Protein AF-A0A1G0L7H3-F1 (afdb_monomer)

Secondary structure (DSSP, 8-state):
------PPP-STTS-B-TTSPPPEEEEEE-HHHHSS-EEEEE--SSBSS--B-GGGT-TTPPPGGGS-GGGTSS-EEEEE-TTT--TT-EE-HHHHHTT--PPTT-EEEEE-SGGGGSTTSSS--HHHHHHS--EE-TTHHHHHHHTT-SEEEESSS-SS-GGGSHHHHTS-STTT-HHHHHHHHHHHHHTHHHHHHHHS-GGGTTHHHHHHGGGT-EE-

Radius of gyration: 18.61 Å; Cα contacts (8 Å, |Δi|>4): 391; chains: 1; bounding box: 42×48×53 Å

Foldseek 3Di:
DDDDDPWDDQDQQFDFDPPFDGWDKDWPDDCVPPVDTDIDIDDDQLTTDHWDFLVVPDVPGDDPVRDPVVLVDDAADEQEQCVQWDFQGEDAVVSRVVGDDQAQSHEAEYENVLLLCTSPHVNHPSLCLRQGGYAYFLNVLVVCVVSNRLEYEYSGSDRHGNCLECQLPPVHVPVPNRNVVSQVVVCVVQVHPVRSCVRRPPVCRVVCSNRPSVVNRIYD

Solvent-accessible surface area (backbone atoms only — not comparable to full-atom values): 12463 Å² total; per-residue (Å²): 138,88,86,79,88,88,69,56,75,84,51,74,74,48,63,63,57,88,93,57,71,70,52,44,78,44,78,80,37,48,41,94,83,64,78,41,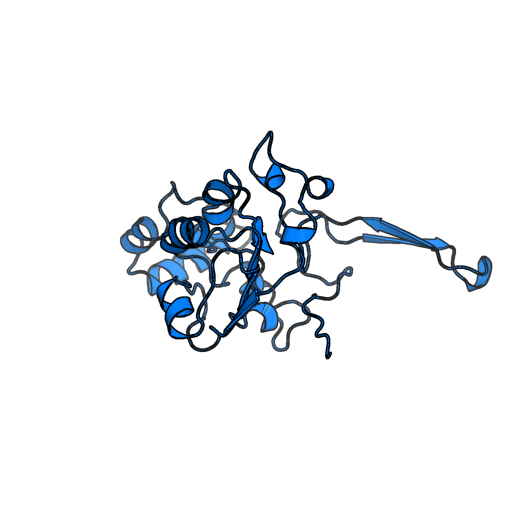74,42,68,49,79,47,66,57,76,73,42,58,68,38,69,50,38,22,39,82,77,29,96,90,38,48,48,71,90,68,54,62,65,73,65,78,55,75,67,63,43,77,41,83,37,49,92,77,45,49,78,63,20,70,50,45,58,69,67,43,64,74,75,46,88,76,57,74,54,29,34,39,37,41,41,41,61,47,42,33,17,31,70,88,28,89,56,58,34,62,67,50,30,70,55,30,36,43,14,57,33,75,67,37,56,67,50,41,59,73,32,50,32,39,35,34,33,47,46,48,88,47,64,44,24,37,61,24,34,53,54,36,67,65,70,23,72,47,101,78,34,58,19,56,53,43,40,54,52,42,22,68,75,41,67,30,70,68,32,37,47,66,77,44,36,81,92,37,52,42,38,56,54,70,71,25,25,88,69,60,27,30,45,60

Nearest PDB structures (foldseek):
  4co9-assembly2_B  TM=8.089E-01  e=1.384E-09  Bacillus anthracis str. Ames
  8f9x-assembly2_D  TM=7.671E-01  e=1.219E-09  Ruegeria pomeroyi DSS-3
  4m8d-assembly2_C  TM=7.377E-01  e=3.361E-09  Roseibium aggregatum IAM 12614
  4cob-assembly1_B  TM=7.931E-01  e=3.981E-08  Pseudomonas aeruginosa PAO1
  4cog-assembly2_D  TM=7.622E-01  e=2.899E-08  Burkholderia cenocepacia J2315

Sequence (220 aa):
MRTYDLSQPLNQEVSFWPYYPPFEVKYIKRKAEHGVNAQYIQTSNHMGTHLDAPRHFVTAGRTIDEIPVDWLCGPGAIVDLRDEMGDLGVYTPRMIEKRVKVKTGDLLILHTGWHRHAQFGSEPDEERYIHMHPGAHPDMVPWLLKKKIHIWGVDCVSTDHPMNLPIGRFLGKGMHGHCDRVRAKAEQLFGGKKGVAKMFPDSAYQLTHNALFPHDCMHI

Mean predicted aligned error: 3.63 Å

Structure (mmCIF, N/CA/C/O backbone):
data_AF-A0A1G0L7H3-F1
#
_entry.id   AF-A0A1G0L7H3-F1
#
loop_
_atom_site.group_PDB
_atom_site.id
_atom_site.type_symbol
_atom_site.label_atom_id
_atom_site.label_alt_id
_atom_site.label_comp_id
_atom_site.label_asym_id
_atom_site.label_entity_id
_atom_site.label_seq_id
_atom_site.pdbx_PDB_ins_code
_atom_site.Cartn_x
_atom_site.Cartn_y
_atom_site.Cartn_z
_atom_site.occupancy
_atom_site.B_iso_or_equiv
_atom_site.auth_seq_id
_atom_site.auth_comp_id
_atom_site.auth_asym_id
_atom_site.auth_atom_id
_atom_site.pdbx_PDB_model_num
ATOM 1 N N . MET A 1 1 ? -8.638 -26.515 -9.493 1.00 80.88 1 MET A N 1
ATOM 2 C CA . MET A 1 1 ? -8.392 -25.231 -8.799 1.00 80.88 1 MET A CA 1
ATOM 3 C C . MET A 1 1 ? -8.295 -24.147 -9.859 1.00 80.88 1 MET A C 1
ATOM 5 O O . MET A 1 1 ? -7.688 -24.415 -10.887 1.00 80.88 1 MET A O 1
ATOM 9 N N . ARG A 1 2 ? -8.935 -22.988 -9.670 1.00 92.81 2 ARG A N 1
ATOM 10 C CA . ARG A 1 2 ? -8.821 -21.839 -10.583 1.00 92.81 2 ARG A CA 1
ATOM 11 C C . ARG A 1 2 ? -7.928 -20.799 -9.917 1.00 92.81 2 ARG A C 1
ATOM 13 O O . ARG A 1 2 ? -8.159 -20.486 -8.754 1.00 92.81 2 ARG A O 1
ATOM 20 N N . THR A 1 3 ? -6.940 -20.301 -10.646 1.00 94.94 3 THR A N 1
ATOM 21 C CA . THR A 1 3 ? -6.043 -19.235 -10.187 1.00 94.94 3 THR A CA 1
ATOM 22 C C . THR A 1 3 ? -6.518 -17.906 -10.759 1.00 94.94 3 THR A C 1
ATOM 24 O O . THR A 1 3 ? -7.000 -17.863 -11.894 1.00 94.94 3 THR A O 1
ATOM 27 N N . TYR A 1 4 ? -6.395 -16.843 -9.970 1.00 95.19 4 TYR A N 1
ATOM 28 C CA . TYR A 1 4 ? -6.658 -15.470 -10.387 1.00 95.19 4 TYR A CA 1
ATOM 29 C C . TYR A 1 4 ? -5.372 -14.670 -10.230 1.00 95.19 4 TYR A C 1
ATOM 31 O O . TYR A 1 4 ? -4.695 -14.805 -9.212 1.00 95.19 4 TYR A O 1
ATOM 39 N N . ASP A 1 5 ? -5.042 -13.876 -11.241 1.00 95.88 5 ASP A N 1
ATOM 40 C CA . ASP A 1 5 ? -3.945 -12.920 -11.159 1.00 95.88 5 ASP A CA 1
ATOM 41 C C . ASP A 1 5 ? -4.457 -11.635 -10.503 1.00 95.88 5 ASP A C 1
ATOM 43 O O . ASP A 1 5 ? -5.473 -11.085 -10.932 1.00 95.88 5 ASP A O 1
ATOM 47 N N . LEU A 1 6 ? -3.786 -11.212 -9.433 1.00 95.44 6 LEU A N 1
ATOM 48 C CA . LEU A 1 6 ? -4.093 -9.991 -8.682 1.00 95.44 6 LEU A CA 1
ATOM 49 C C . LEU A 1 6 ? -3.017 -8.912 -8.886 1.00 95.44 6 LEU A C 1
ATOM 51 O O . LEU A 1 6 ? -3.056 -7.876 -8.224 1.00 95.44 6 LEU A O 1
ATOM 55 N N . SER A 1 7 ? -2.046 -9.161 -9.768 1.00 96.38 7 SER A N 1
ATOM 56 C CA . SER A 1 7 ? -0.922 -8.262 -10.002 1.00 96.38 7 SER A CA 1
ATOM 57 C C . SER A 1 7 ? -1.251 -7.218 -11.062 1.00 96.38 7 SER A C 1
ATOM 59 O O . SER A 1 7 ? -1.831 -7.521 -12.105 1.00 96.38 7 SER A O 1
ATOM 61 N N . GLN A 1 8 ? -0.819 -5.981 -10.830 1.00 94.94 8 GLN A N 1
ATOM 62 C CA . GLN A 1 8 ? -0.762 -4.976 -11.886 1.00 94.94 8 GLN A CA 1
ATOM 63 C C . GLN A 1 8 ? 0.409 -5.286 -12.837 1.00 94.94 8 GLN A C 1
ATOM 65 O O . GLN A 1 8 ? 1.465 -5.728 -12.371 1.00 94.94 8 GLN A O 1
ATOM 70 N N . PRO A 1 9 ? 0.277 -5.035 -14.154 1.00 94.69 9 PRO A N 1
ATOM 71 C CA . PRO A 1 9 ? 1.409 -5.109 -15.072 1.00 94.69 9 PRO A CA 1
ATOM 72 C C . PRO A 1 9 ? 2.577 -4.229 -14.603 1.00 94.69 9 PRO A C 1
ATOM 74 O O . PRO A 1 9 ? 2.393 -3.051 -14.311 1.00 94.69 9 PRO A O 1
ATOM 77 N N . LEU A 1 10 ? 3.790 -4.788 -14.568 1.00 93.56 10 LEU A N 1
ATOM 78 C CA . LEU A 1 10 ? 5.004 -4.054 -14.202 1.00 93.56 10 LEU A CA 1
ATOM 79 C C . LEU A 1 10 ? 5.804 -3.700 -15.462 1.00 93.56 10 LEU A C 1
ATOM 81 O O . LEU A 1 10 ? 6.444 -4.561 -16.069 1.00 93.56 10 LEU A O 1
ATOM 85 N N . ASN A 1 11 ? 5.733 -2.435 -15.878 1.00 93.62 11 ASN A N 1
ATOM 86 C CA . ASN A 1 11 ? 6.457 -1.895 -17.029 1.00 93.62 11 ASN A CA 1
ATOM 87 C C . ASN A 1 11 ? 6.655 -0.370 -16.883 1.00 93.62 11 ASN A C 1
ATOM 89 O O . ASN A 1 11 ? 6.320 0.202 -15.854 1.00 93.62 11 ASN A O 1
ATOM 93 N N . GLN A 1 12 ? 7.191 0.290 -17.913 1.00 93.50 12 GLN A N 1
ATOM 94 C CA . GLN A 1 12 ? 7.516 1.728 -17.904 1.00 93.50 12 GLN A CA 1
ATOM 95 C C . GLN A 1 12 ? 6.309 2.664 -17.732 1.00 93.50 12 GLN A C 1
ATOM 97 O O . GLN A 1 12 ? 6.502 3.838 -17.438 1.00 93.50 12 GLN A O 1
ATOM 102 N N . GLU A 1 13 ? 5.091 2.170 -17.944 1.00 92.50 13 GLU A N 1
ATOM 103 C CA . GLU A 1 13 ? 3.858 2.948 -17.820 1.00 92.50 13 GLU A CA 1
ATOM 104 C C . GLU A 1 13 ? 3.287 2.907 -16.399 1.00 92.50 13 GLU A C 1
ATOM 106 O O . GLU A 1 13 ? 2.456 3.744 -16.068 1.00 92.50 13 GLU A O 1
ATOM 111 N N . VAL A 1 14 ? 3.700 1.951 -15.555 1.00 91.81 14 VAL A N 1
ATOM 112 C CA . VAL A 1 14 ? 3.138 1.805 -14.206 1.00 91.81 14 VAL A CA 1
ATOM 113 C C . VAL A 1 14 ? 3.366 3.074 -13.380 1.00 91.81 14 VAL A C 1
ATOM 115 O O . VAL A 1 14 ? 4.474 3.613 -13.334 1.00 91.81 14 VAL A O 1
ATOM 118 N N . SER A 1 15 ? 2.327 3.529 -12.682 1.00 87.69 15 SER A N 1
ATOM 119 C CA . SER A 1 15 ? 2.472 4.597 -11.694 1.00 87.69 15 SER A CA 1
ATOM 120 C C . SER A 1 15 ? 3.388 4.146 -10.554 1.00 87.69 15 SER A C 1
ATOM 122 O O . SER A 1 15 ? 3.356 2.993 -10.114 1.00 87.69 15 SER A O 1
ATOM 124 N N . PHE A 1 16 ? 4.186 5.073 -10.038 1.00 87.50 16 PHE A N 1
ATOM 125 C CA . PHE A 1 16 ? 5.112 4.834 -8.934 1.00 87.50 16 PHE A CA 1
ATOM 126 C C . PHE A 1 16 ? 5.009 5.952 -7.901 1.00 87.50 16 PHE A C 1
ATOM 128 O O . PHE A 1 16 ? 4.530 7.051 -8.187 1.00 87.50 16 PHE A O 1
ATOM 135 N N . TRP A 1 17 ? 5.442 5.664 -6.673 1.00 87.81 17 TRP A N 1
ATOM 136 C CA . TRP A 1 17 ? 5.417 6.660 -5.609 1.00 87.81 17 TRP A CA 1
ATOM 137 C C . TRP A 1 17 ? 6.245 7.894 -6.012 1.00 87.81 17 TRP A C 1
ATOM 139 O O . TRP A 1 17 ? 7.379 7.731 -6.480 1.00 87.81 17 TRP A O 1
ATOM 149 N N . PRO A 1 18 ? 5.731 9.128 -5.831 1.00 82.38 18 PRO A N 1
ATOM 150 C CA . PRO A 1 18 ? 6.478 10.327 -6.185 1.00 82.38 18 PRO A CA 1
ATOM 151 C C . PRO A 1 18 ? 7.889 10.327 -5.584 1.00 82.38 18 PRO A C 1
ATOM 153 O O . PRO A 1 18 ? 8.083 9.957 -4.426 1.00 82.38 18 PRO A O 1
ATOM 156 N N . TYR A 1 19 ? 8.861 10.794 -6.371 1.00 82.94 19 TYR A N 1
ATOM 157 C CA . TYR A 1 19 ? 10.298 10.835 -6.048 1.00 82.94 19 TYR A CA 1
ATOM 158 C C . TYR A 1 19 ? 11.044 9.494 -6.073 1.00 82.94 19 TYR A C 1
ATOM 160 O O . TYR A 1 19 ? 12.251 9.489 -5.826 1.00 82.94 19 TYR A O 1
ATOM 168 N N . TYR A 1 20 ? 10.390 8.373 -6.386 1.00 88.69 20 TYR A N 1
ATOM 169 C CA . TYR A 1 20 ? 11.102 7.109 -6.601 1.00 88.69 20 TYR A CA 1
ATOM 170 C C . TYR A 1 20 ? 11.632 7.024 -8.042 1.00 88.69 20 TYR A C 1
ATOM 172 O O . TYR A 1 20 ? 11.045 7.630 -8.941 1.00 88.69 20 TYR A O 1
ATOM 180 N N . PRO A 1 21 ? 12.744 6.306 -8.293 1.00 91.12 21 PRO A N 1
ATOM 181 C CA . PRO A 1 21 ? 13.185 6.028 -9.656 1.00 91.12 21 PRO A CA 1
ATOM 182 C C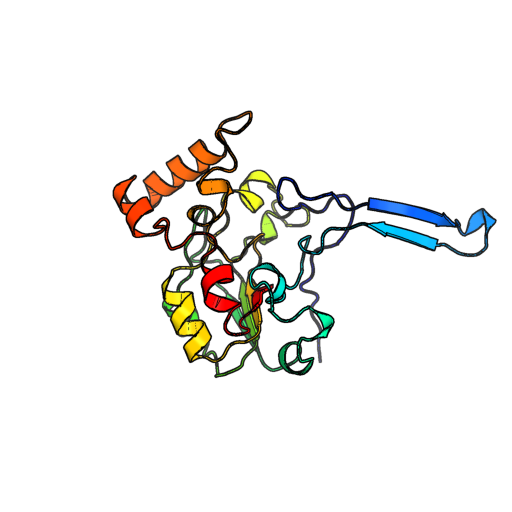 . PRO A 1 21 ? 12.104 5.259 -10.438 1.00 91.12 21 PRO A C 1
ATOM 184 O O . PRO A 1 21 ? 11.498 4.343 -9.869 1.00 91.12 21 PRO A O 1
ATOM 187 N N . PRO A 1 22 ? 11.868 5.593 -11.720 1.00 91.69 22 PRO A N 1
ATOM 188 C CA . PRO A 1 22 ? 10.886 4.903 -12.550 1.00 91.69 22 PRO A CA 1
ATOM 189 C C . PRO A 1 22 ? 11.358 3.493 -12.937 1.00 91.69 22 PRO A C 1
ATOM 191 O O . PRO A 1 22 ? 12.522 3.129 -12.752 1.00 91.69 22 PRO A O 1
ATOM 194 N N . PHE A 1 23 ? 10.452 2.701 -13.518 1.00 95.19 23 PHE A N 1
ATOM 195 C CA . PHE A 1 23 ? 10.805 1.424 -14.131 1.00 95.19 23 PHE A CA 1
ATOM 196 C C . PHE A 1 23 ? 11.636 1.648 -15.399 1.00 95.19 23 PHE A C 1
ATOM 198 O O . PHE A 1 23 ? 11.216 2.343 -16.327 1.00 95.19 23 PHE A O 1
ATOM 205 N N . GLU A 1 24 ? 12.785 0.990 -15.490 1.00 95.31 24 GLU A N 1
ATOM 206 C CA . GLU A 1 24 ? 13.640 1.020 -16.670 1.00 95.31 24 GLU A CA 1
ATOM 207 C C . GLU A 1 24 ? 13.901 -0.394 -17.183 1.00 95.31 24 GLU A C 1
ATOM 209 O O . GLU A 1 24 ? 14.253 -1.302 -16.430 1.00 95.31 24 GLU A O 1
ATOM 214 N N . VAL A 1 25 ? 13.787 -0.570 -18.502 1.00 95.38 25 VAL A N 1
ATOM 215 C CA . VAL A 1 25 ? 14.170 -1.804 -19.186 1.00 95.38 25 VAL A CA 1
ATOM 216 C C . VAL A 1 25 ? 15.085 -1.490 -20.360 1.00 95.38 25 VAL A C 1
ATOM 218 O O . VAL A 1 25 ? 14.768 -0.682 -21.234 1.00 95.38 25 VAL A O 1
ATOM 221 N N . LYS A 1 26 ? 16.236 -2.161 -20.407 1.00 96.19 26 LYS A N 1
ATOM 222 C CA . LYS A 1 26 ? 17.222 -2.021 -21.482 1.00 96.19 26 LYS A CA 1
ATOM 223 C C . LYS A 1 26 ? 17.512 -3.377 -22.096 1.00 96.19 26 LYS A C 1
ATOM 225 O O . LYS A 1 26 ? 18.039 -4.265 -21.434 1.00 96.19 26 LYS A O 1
ATOM 230 N N . TYR A 1 27 ? 17.241 -3.527 -23.388 1.00 96.00 27 TYR A N 1
ATOM 231 C CA . TYR A 1 27 ? 17.672 -4.714 -24.122 1.00 96.00 27 TYR A CA 1
ATOM 232 C C . TYR A 1 27 ? 19.185 -4.688 -24.331 1.00 96.00 27 TYR A C 1
ATOM 234 O O . TYR A 1 27 ? 19.730 -3.714 -24.846 1.00 96.00 27 TYR A O 1
ATOM 242 N N . ILE A 1 28 ? 19.840 -5.785 -23.965 1.00 96.94 28 ILE A N 1
ATOM 243 C CA . ILE A 1 28 ? 21.271 -6.014 -24.199 1.00 96.94 28 ILE A CA 1
ATOM 244 C C . ILE A 1 28 ? 21.532 -7.060 -25.283 1.00 96.94 28 ILE A C 1
ATOM 246 O O . ILE A 1 28 ? 22.633 -7.128 -25.812 1.00 96.94 28 ILE A O 1
ATOM 250 N N . LYS A 1 29 ? 20.521 -7.864 -25.634 1.00 97.62 29 LYS A N 1
ATOM 251 C CA . LYS A 1 29 ? 20.529 -8.743 -26.810 1.00 97.62 29 LYS A CA 1
ATOM 252 C C . LYS A 1 29 ? 19.170 -8.704 -27.489 1.00 97.62 29 LYS A C 1
ATOM 254 O O . LYS A 1 29 ? 18.136 -8.632 -26.819 1.00 97.62 29 LYS A O 1
ATOM 259 N N . ARG A 1 30 ? 19.179 -8.796 -28.817 1.00 97.75 30 ARG A N 1
ATOM 260 C CA . ARG A 1 30 ? 17.983 -8.937 -29.655 1.00 97.75 30 ARG A CA 1
ATOM 261 C C . ARG A 1 30 ? 18.065 -10.223 -30.463 1.00 97.75 30 ARG A C 1
ATOM 263 O O . ARG A 1 30 ? 19.098 -10.491 -31.074 1.00 97.75 30 ARG A O 1
ATOM 270 N N . LYS A 1 31 ? 16.956 -10.970 -30.526 1.00 97.25 31 LYS A N 1
ATOM 271 C CA . LYS A 1 31 ? 16.889 -12.282 -31.192 1.00 97.25 31 LYS A CA 1
ATOM 272 C C . LYS A 1 31 ? 17.376 -12.247 -32.643 1.00 97.25 31 LYS A C 1
ATOM 274 O O . LYS A 1 31 ? 18.067 -13.169 -33.049 1.00 97.25 31 LYS A O 1
ATOM 279 N N . ALA A 1 32 ? 17.025 -11.203 -33.395 1.00 97.75 32 ALA A N 1
ATOM 280 C CA . ALA A 1 32 ? 17.379 -11.082 -34.811 1.00 97.75 32 ALA A CA 1
ATOM 281 C C . ALA A 1 32 ? 18.896 -11.144 -35.063 1.00 97.75 32 ALA A C 1
ATOM 283 O O . ALA A 1 32 ? 19.321 -11.687 -36.073 1.00 97.75 32 ALA A O 1
ATOM 284 N N . GLU A 1 33 ? 19.696 -10.630 -34.131 1.00 96.81 33 GLU A N 1
ATOM 285 C CA . GLU A 1 33 ? 21.158 -10.602 -34.230 1.00 96.81 33 GLU A CA 1
ATOM 286 C C . GLU A 1 33 ? 21.811 -11.727 -33.415 1.00 96.81 33 GLU A C 1
ATOM 288 O O . GLU A 1 33 ? 22.774 -12.345 -33.850 1.00 96.81 33 GLU A O 1
ATOM 293 N N . HIS A 1 34 ? 21.265 -12.026 -32.234 1.00 97.62 34 HIS A N 1
ATOM 294 C CA . HIS A 1 34 ? 21.930 -12.864 -31.233 1.00 97.62 34 HIS A CA 1
ATOM 295 C C . HIS A 1 34 ? 21.295 -14.250 -31.044 1.00 97.62 34 HIS A C 1
ATOM 297 O O . HIS A 1 34 ? 21.765 -15.026 -30.216 1.00 97.62 34 HIS A O 1
ATOM 303 N N . GLY A 1 35 ? 20.164 -14.542 -31.691 1.00 97.88 35 GLY A N 1
ATOM 304 C CA . GLY A 1 35 ? 19.367 -15.755 -31.455 1.00 97.88 35 GLY A CA 1
ATOM 305 C C . GLY A 1 35 ? 18.597 -15.777 -30.124 1.00 97.88 35 GLY A C 1
ATOM 306 O O . GLY A 1 35 ? 17.776 -16.664 -29.905 1.00 97.88 35 GLY A O 1
ATOM 307 N N . VAL A 1 36 ? 18.797 -14.778 -29.255 1.00 97.88 36 VAL A N 1
ATOM 308 C CA . VAL A 1 36 ? 18.181 -14.660 -27.924 1.00 97.88 36 VAL A CA 1
ATOM 309 C C . VAL A 1 36 ? 17.852 -13.200 -27.586 1.00 97.88 36 VAL A C 1
ATOM 311 O O . VAL A 1 36 ? 18.519 -12.280 -28.057 1.00 97.88 36 VAL A O 1
ATOM 314 N N . ASN A 1 37 ? 16.828 -12.980 -26.757 1.00 97.81 37 ASN A N 1
ATOM 315 C CA . ASN A 1 37 ? 16.560 -11.685 -26.130 1.00 97.81 37 ASN A CA 1
ATOM 316 C C . ASN A 1 37 ? 17.085 -11.696 -24.694 1.00 97.81 37 ASN A C 1
ATOM 318 O O . ASN A 1 37 ? 16.838 -12.645 -23.957 1.00 97.81 37 ASN A O 1
ATOM 322 N N . ALA A 1 38 ? 17.774 -10.633 -24.295 1.00 97.62 38 ALA A N 1
ATOM 323 C CA . ALA A 1 38 ? 18.209 -10.435 -22.917 1.00 97.62 38 ALA A CA 1
ATOM 324 C C . ALA A 1 38 ? 18.063 -8.960 -22.547 1.00 97.62 38 ALA A C 1
ATOM 326 O O . ALA A 1 38 ? 18.245 -8.084 -23.402 1.00 97.62 38 ALA A O 1
ATOM 327 N N . GLN A 1 39 ? 17.719 -8.696 -21.290 1.00 97.12 39 GLN A N 1
ATOM 328 C CA . GLN A 1 39 ? 17.378 -7.368 -20.790 1.00 97.12 39 GLN A CA 1
ATOM 329 C C . GLN A 1 39 ? 18.002 -7.129 -19.414 1.00 97.12 39 GLN A C 1
ATOM 331 O O . GLN A 1 39 ? 18.139 -8.065 -18.630 1.00 97.12 39 GLN A O 1
ATOM 336 N N . TYR A 1 40 ? 18.322 -5.870 -19.124 1.00 97.06 40 TYR A N 1
ATOM 337 C CA . TYR A 1 40 ? 18.425 -5.358 -17.762 1.00 97.06 40 TYR A CA 1
ATOM 338 C C . TYR A 1 40 ? 17.108 -4.701 -17.369 1.00 97.06 40 TYR A C 1
ATOM 340 O O . TYR A 1 40 ? 16.497 -4.019 -18.194 1.00 97.06 40 TYR A O 1
ATOM 348 N N . ILE A 1 41 ? 16.714 -4.897 -16.114 1.00 96.19 41 ILE A N 1
ATOM 349 C CA . ILE A 1 41 ? 15.565 -4.249 -15.486 1.00 96.19 41 ILE A CA 1
ATOM 350 C C . ILE A 1 41 ? 16.077 -3.516 -14.247 1.00 96.19 41 ILE A C 1
ATOM 352 O O . ILE A 1 41 ? 16.818 -4.098 -13.455 1.00 96.19 41 ILE A O 1
ATOM 356 N N . GLN A 1 42 ? 15.684 -2.256 -14.094 1.00 95.12 42 GLN A N 1
ATOM 357 C CA . GLN A 1 42 ? 15.888 -1.463 -12.887 1.00 95.12 42 GLN A CA 1
ATOM 358 C C . GLN A 1 42 ? 14.526 -0.959 -12.415 1.00 95.12 42 GLN A C 1
ATOM 360 O O . GLN A 1 42 ? 13.750 -0.419 -13.198 1.00 95.12 42 GLN A O 1
ATOM 365 N N . THR A 1 43 ? 14.225 -1.164 -11.139 1.00 93.94 43 THR A N 1
ATOM 366 C CA . THR A 1 43 ? 12.954 -0.773 -10.527 1.00 93.94 43 THR A CA 1
ATOM 367 C C . THR A 1 43 ? 13.169 -0.486 -9.047 1.00 93.94 43 THR A C 1
ATOM 369 O O . THR A 1 43 ? 14.060 -1.067 -8.425 1.00 93.94 43 THR A O 1
ATOM 372 N N . SER A 1 44 ? 12.344 0.393 -8.479 1.00 92.25 44 SER A N 1
ATOM 373 C CA . SER A 1 44 ? 12.135 0.414 -7.029 1.00 92.25 44 SER A CA 1
ATOM 374 C C . SER A 1 44 ? 11.371 -0.845 -6.601 1.00 92.25 44 SER A C 1
ATOM 376 O O . SER A 1 44 ? 10.575 -1.374 -7.379 1.00 92.25 44 SER A O 1
ATOM 378 N N . ASN A 1 45 ? 11.580 -1.301 -5.364 1.00 91.94 45 ASN A N 1
ATOM 379 C CA . ASN A 1 45 ? 10.815 -2.412 -4.785 1.00 91.94 45 ASN A CA 1
ATOM 380 C C . ASN A 1 45 ? 9.365 -2.024 -4.446 1.00 91.94 45 ASN A C 1
ATOM 382 O O . ASN A 1 45 ? 8.548 -2.910 -4.233 1.00 91.94 45 ASN A O 1
ATOM 386 N N . HIS A 1 46 ? 9.044 -0.727 -4.426 1.00 93.12 46 HIS A N 1
ATOM 387 C CA . HIS A 1 46 ? 7.716 -0.199 -4.102 1.00 93.12 46 HIS A CA 1
ATOM 388 C C . HIS A 1 46 ? 7.017 0.318 -5.364 1.00 93.12 46 HIS A C 1
ATOM 390 O O . HIS A 1 46 ? 6.821 1.523 -5.549 1.00 93.12 46 HIS A O 1
ATOM 396 N N . MET A 1 47 ? 6.751 -0.590 -6.301 1.00 91.88 47 MET A N 1
ATOM 397 C CA . MET A 1 47 ? 6.186 -0.257 -7.607 1.00 91.88 47 MET A CA 1
ATOM 398 C C .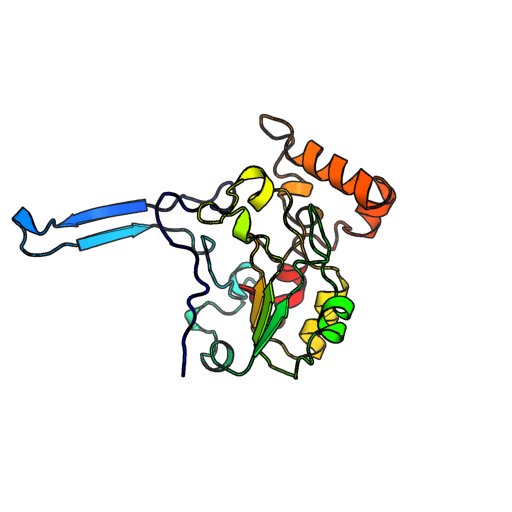 MET A 1 47 ? 5.240 -1.351 -8.086 1.00 91.88 47 MET A C 1
ATOM 400 O O . MET A 1 47 ? 5.569 -2.533 -8.014 1.00 91.88 47 MET A O 1
ATOM 404 N N . GLY A 1 48 ? 4.072 -0.950 -8.595 1.00 92.88 48 GLY A N 1
ATOM 405 C CA . GLY A 1 48 ? 2.998 -1.889 -8.911 1.00 92.88 48 GLY A CA 1
ATOM 406 C C . GLY A 1 48 ? 2.566 -2.690 -7.677 1.00 92.88 48 GLY A C 1
ATOM 407 O O . GLY A 1 48 ? 2.616 -2.196 -6.549 1.00 92.88 48 GLY A O 1
ATOM 408 N N . THR A 1 49 ? 2.148 -3.935 -7.891 1.00 96.38 49 THR A N 1
ATOM 409 C CA . THR A 1 49 ? 1.855 -4.879 -6.803 1.00 96.38 49 THR A CA 1
ATOM 410 C C . THR A 1 49 ? 3.164 -5.360 -6.179 1.00 96.38 49 THR A C 1
ATOM 412 O O . THR A 1 49 ? 3.959 -6.012 -6.855 1.00 96.38 49 THR A O 1
ATOM 415 N N . HIS A 1 50 ? 3.391 -5.053 -4.904 1.00 96.19 50 HIS A N 1
ATOM 416 C CA . HIS A 1 50 ? 4.646 -5.348 -4.209 1.00 96.19 50 HIS A CA 1
ATOM 417 C C . HIS A 1 50 ? 4.394 -5.798 -2.767 1.00 96.19 50 HIS A C 1
ATOM 419 O O . HIS A 1 50 ? 3.258 -5.835 -2.328 1.00 96.19 50 HIS A O 1
ATOM 425 N N . LEU A 1 51 ? 5.443 -6.200 -2.050 1.00 96.62 51 LEU A N 1
ATOM 426 C CA . LEU A 1 51 ? 5.371 -6.570 -0.638 1.00 96.62 51 LEU A CA 1
ATOM 427 C C . LEU A 1 51 ? 6.413 -5.768 0.133 1.00 96.62 51 LEU A C 1
ATOM 429 O O . LEU A 1 51 ? 7.594 -5.784 -0.224 1.00 96.62 51 LEU A O 1
ATOM 433 N N . ASP A 1 52 ? 5.990 -5.152 1.228 1.00 97.12 52 ASP A N 1
ATOM 434 C CA . ASP A 1 52 ? 6.879 -4.417 2.117 1.00 97.12 52 ASP A CA 1
ATOM 435 C C . ASP A 1 52 ? 7.364 -5.293 3.271 1.00 97.12 52 ASP A C 1
ATOM 437 O O . ASP A 1 52 ? 6.593 -5.693 4.141 1.00 97.12 52 ASP A O 1
ATOM 441 N N . ALA A 1 53 ? 8.670 -5.559 3.322 1.00 97.19 53 ALA A N 1
ATOM 442 C CA . ALA A 1 53 ? 9.285 -6.219 4.471 1.00 97.19 53 ALA A CA 1
ATOM 443 C C . ALA A 1 53 ? 9.509 -5.240 5.641 1.00 97.19 53 ALA A C 1
ATOM 445 O O . ALA A 1 53 ? 9.703 -4.042 5.410 1.00 97.19 53 ALA A O 1
ATOM 446 N N . PRO A 1 54 ? 9.623 -5.728 6.895 1.00 97.94 54 PRO A N 1
ATOM 447 C CA . PRO A 1 54 ? 9.838 -4.882 8.066 1.00 97.94 54 PRO A CA 1
ATOM 448 C C . PRO A 1 54 ? 11.042 -3.948 7.948 1.00 97.94 54 PRO A C 1
ATOM 450 O O . PRO A 1 54 ? 10.987 -2.825 8.450 1.00 97.94 54 PRO A O 1
ATOM 453 N N . ARG A 1 55 ? 12.110 -4.363 7.246 1.00 97.56 55 ARG A N 1
ATOM 454 C CA . ARG A 1 55 ? 13.301 -3.532 6.994 1.00 97.56 55 ARG A CA 1
ATOM 455 C C . ARG A 1 55 ? 12.979 -2.172 6.375 1.00 97.56 55 ARG A C 1
ATOM 457 O O . ARG A 1 55 ? 13.743 -1.234 6.575 1.00 97.56 55 ARG A O 1
ATOM 464 N N . HIS A 1 56 ? 11.864 -2.052 5.659 1.00 96.12 56 HIS A N 1
ATOM 465 C CA . HIS A 1 56 ? 11.431 -0.790 5.074 1.00 96.12 56 HIS A CA 1
ATOM 466 C C . HIS A 1 56 ? 11.268 0.324 6.133 1.00 96.12 56 HIS A C 1
ATOM 468 O O . HIS A 1 56 ? 11.579 1.475 5.837 1.00 96.12 56 HIS A O 1
ATOM 474 N N . PHE A 1 57 ? 10.880 -0.017 7.373 1.00 96.88 57 PHE A N 1
ATOM 475 C CA . PHE A 1 57 ? 10.678 0.943 8.475 1.00 96.88 57 PHE A CA 1
ATOM 476 C C . PHE A 1 57 ? 11.378 0.588 9.792 1.00 96.88 57 PHE A C 1
ATOM 478 O O . PHE A 1 57 ? 11.434 1.404 10.711 1.00 96.88 57 PHE A O 1
ATOM 485 N N . VAL A 1 58 ? 11.935 -0.615 9.905 1.00 97.81 58 VAL A N 1
ATOM 486 C CA . VAL A 1 58 ? 12.616 -1.101 11.106 1.00 97.81 58 VAL A CA 1
ATOM 487 C C . VAL A 1 58 ? 14.080 -1.350 10.761 1.00 97.81 58 VAL A C 1
ATOM 489 O O . VAL A 1 58 ? 14.393 -2.252 9.991 1.00 97.81 58 VAL A O 1
ATOM 492 N N . THR A 1 59 ? 15.002 -0.587 11.358 1.00 96.62 59 THR A N 1
ATOM 493 C CA . THR A 1 59 ? 16.448 -0.631 11.042 1.00 96.62 59 THR A CA 1
ATOM 494 C C . THR A 1 59 ? 17.039 -2.045 11.060 1.00 96.62 59 THR A C 1
ATOM 496 O O . THR A 1 59 ? 17.827 -2.399 10.183 1.00 96.62 59 THR A O 1
ATOM 499 N N . ALA A 1 60 ? 16.642 -2.855 12.045 1.00 96.69 60 ALA A N 1
ATOM 500 C CA . ALA A 1 60 ? 17.038 -4.257 12.200 1.00 96.69 60 ALA A CA 1
ATOM 501 C C . ALA A 1 60 ? 15.885 -5.233 11.887 1.00 96.69 60 ALA A C 1
ATOM 503 O O . ALA A 1 60 ? 15.863 -6.352 12.389 1.00 96.69 60 ALA A O 1
ATOM 504 N N . GLY A 1 61 ? 14.899 -4.789 11.106 1.00 97.56 61 GLY A N 1
ATOM 505 C CA . GLY A 1 61 ? 13.774 -5.609 10.675 1.00 97.56 61 GLY A CA 1
ATOM 506 C C . GLY A 1 61 ? 14.181 -6.623 9.613 1.00 97.56 61 GLY A C 1
ATOM 507 O O . GLY A 1 61 ? 15.218 -6.471 8.955 1.00 9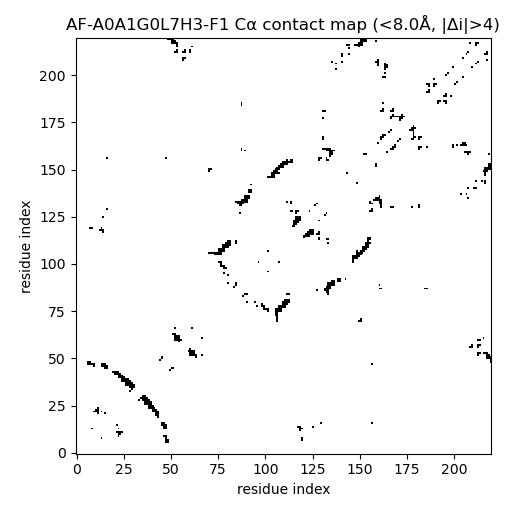7.56 61 GLY A O 1
ATOM 508 N N . ARG A 1 62 ? 13.327 -7.629 9.422 1.00 97.75 62 ARG A N 1
ATOM 509 C CA . ARG A 1 62 ? 13.515 -8.653 8.394 1.00 97.75 62 ARG A CA 1
ATOM 510 C C . ARG A 1 62 ? 13.568 -8.041 6.994 1.00 97.75 62 ARG A C 1
ATOM 512 O O . ARG A 1 62 ? 12.782 -7.140 6.690 1.00 97.75 62 ARG A O 1
ATOM 519 N N . THR A 1 63 ? 14.463 -8.525 6.145 1.00 97.50 63 THR A N 1
ATOM 520 C CA . THR A 1 63 ? 14.431 -8.302 4.692 1.00 97.50 63 THR A CA 1
ATOM 521 C C . THR A 1 63 ? 13.491 -9.304 4.015 1.00 97.50 63 THR A C 1
ATOM 523 O O . THR A 1 63 ? 13.020 -10.250 4.643 1.00 97.50 63 THR A O 1
ATOM 526 N N . ILE A 1 64 ? 13.170 -9.087 2.734 1.00 96.44 64 ILE A N 1
ATOM 527 C CA . ILE A 1 64 ? 12.221 -9.935 1.984 1.00 96.44 64 ILE A CA 1
ATOM 528 C C . ILE A 1 64 ? 12.652 -11.410 1.968 1.00 96.44 64 ILE A C 1
ATOM 530 O O . ILE A 1 64 ? 11.814 -12.296 2.099 1.00 96.44 64 ILE A O 1
ATOM 534 N N . ASP A 1 65 ? 13.951 -11.682 1.858 1.00 96.69 65 ASP A N 1
ATOM 535 C CA . ASP A 1 65 ? 14.528 -13.030 1.867 1.00 96.69 65 ASP A CA 1
ATOM 536 C C . ASP A 1 65 ? 14.497 -13.716 3.247 1.00 96.69 65 ASP A C 1
ATOM 538 O O . ASP A 1 65 ? 14.654 -14.932 3.332 1.00 96.69 65 ASP A O 1
ATOM 542 N N . GLU A 1 66 ? 14.233 -12.965 4.320 1.00 97.50 66 GLU A N 1
ATOM 543 C CA . GLU A 1 66 ? 14.106 -13.469 5.696 1.00 97.50 66 GLU A CA 1
ATOM 544 C C . GLU A 1 66 ? 12.641 -13.738 6.104 1.00 97.50 66 GLU A C 1
ATOM 546 O O . GLU A 1 66 ? 12.367 -14.168 7.237 1.00 97.50 66 GLU A O 1
ATOM 551 N N . ILE A 1 67 ? 11.680 -13.469 5.211 1.0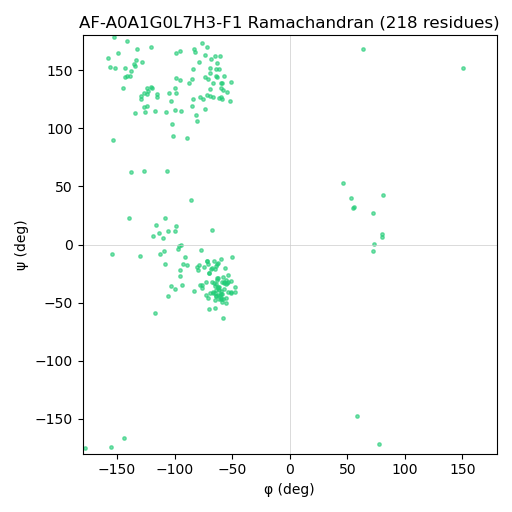0 97.25 67 ILE A N 1
ATOM 552 C CA . ILE A 1 67 ? 10.255 -13.704 5.459 1.00 97.25 67 ILE A CA 1
ATOM 553 C C . ILE A 1 67 ? 9.929 -15.198 5.300 1.00 97.25 67 ILE A C 1
ATOM 555 O O . ILE A 1 67 ? 10.215 -15.782 4.253 1.00 97.25 67 ILE A O 1
ATOM 559 N N . PRO A 1 68 ? 9.298 -15.844 6.302 1.00 96.19 68 PRO A N 1
ATOM 560 C CA . PRO A 1 68 ? 8.843 -17.223 6.172 1.00 96.19 68 PRO A CA 1
ATOM 561 C C . PRO A 1 68 ? 7.862 -17.388 5.006 1.00 96.19 68 PRO A C 1
ATOM 563 O O . PRO A 1 68 ? 6.820 -16.738 4.965 1.00 96.19 68 PRO A O 1
ATOM 566 N N . VAL A 1 69 ? 8.156 -18.310 4.087 1.00 94.69 69 VAL A N 1
ATOM 567 C CA . VAL A 1 69 ? 7.303 -18.587 2.913 1.00 94.69 69 VAL A CA 1
ATOM 568 C C . VAL A 1 69 ? 5.888 -19.017 3.319 1.00 94.69 69 VAL A C 1
ATOM 570 O O . VAL A 1 69 ? 4.922 -18.660 2.648 1.00 94.69 69 VAL A O 1
ATOM 573 N N . ASP A 1 70 ? 5.745 -19.700 4.457 1.00 94.31 70 ASP A N 1
ATOM 574 C CA . ASP A 1 70 ? 4.448 -20.119 5.004 1.00 94.31 70 ASP A CA 1
ATOM 575 C C . ASP A 1 70 ? 3.547 -18.935 5.397 1.00 94.31 70 ASP A C 1
ATOM 577 O O . ASP A 1 70 ? 2.337 -19.100 5.534 1.00 94.31 70 ASP A O 1
ATOM 581 N N . TRP A 1 71 ? 4.102 -17.729 5.568 1.00 95.69 71 TRP A N 1
ATOM 582 C CA . TRP A 1 71 ? 3.301 -16.516 5.759 1.00 95.69 71 TRP A CA 1
ATOM 583 C C . TRP A 1 71 ? 2.745 -15.972 4.443 1.00 95.69 71 TRP A C 1
ATOM 585 O O . TRP A 1 71 ? 1.764 -15.240 4.473 1.00 95.69 71 TRP A O 1
ATOM 595 N N . LEU A 1 72 ? 3.353 -16.316 3.302 1.00 95.00 72 LEU A N 1
ATOM 596 C CA . LEU A 1 72 ? 3.000 -15.808 1.971 1.00 95.00 72 LEU A CA 1
ATOM 597 C C . LEU A 1 72 ? 1.989 -16.699 1.240 1.00 95.00 72 LEU A C 1
ATOM 599 O O . LEU A 1 72 ? 1.384 -16.275 0.257 1.00 95.00 72 LEU A O 1
ATOM 603 N N . CYS A 1 73 ? 1.808 -17.940 1.696 1.00 94.88 73 CYS A N 1
ATOM 604 C CA . CYS A 1 73 ? 0.912 -18.908 1.078 1.00 94.88 73 CYS A CA 1
ATOM 605 C C . CYS A 1 73 ? 0.065 -19.600 2.144 1.00 94.88 73 CYS A C 1
ATOM 607 O O . CYS A 1 73 ? 0.565 -20.377 2.953 1.00 94.88 73 CYS A O 1
ATOM 609 N N . GLY A 1 74 ? -1.240 -19.346 2.124 1.00 93.75 74 GLY A N 1
ATOM 610 C CA . GLY A 1 74 ? -2.147 -19.927 3.098 1.00 93.75 74 GLY A CA 1
ATOM 611 C C . GLY A 1 74 ? -3.603 -19.546 2.858 1.00 93.75 74 GLY A C 1
ATOM 612 O O . GLY A 1 74 ? -3.936 -18.905 1.858 1.00 93.75 74 GLY A O 1
ATOM 613 N N . PRO A 1 75 ? -4.501 -19.959 3.765 1.00 96.12 75 PRO A N 1
ATOM 614 C CA . PRO A 1 75 ? -5.871 -19.477 3.781 1.00 96.12 75 PRO A CA 1
ATOM 615 C C . PRO A 1 75 ? -5.907 -17.952 3.905 1.00 96.12 75 PRO A C 1
ATOM 617 O O . PRO A 1 75 ? -5.092 -17.350 4.602 1.00 96.12 75 PRO A O 1
ATOM 620 N N . GLY A 1 76 ? -6.882 -17.332 3.250 1.00 95.88 76 GLY A N 1
ATOM 621 C CA . GLY A 1 76 ? -7.066 -15.895 3.325 1.00 95.88 76 GLY A CA 1
ATOM 622 C C . GLY A 1 76 ? -8.514 -15.467 3.182 1.00 95.88 76 GLY A C 1
ATOM 623 O O . GLY A 1 76 ? -9.370 -16.234 2.734 1.00 95.88 76 GLY A O 1
ATOM 624 N N . ALA A 1 77 ? -8.769 -14.220 3.555 1.00 97.69 77 ALA A N 1
ATOM 625 C CA . ALA A 1 77 ? -10.041 -13.544 3.387 1.00 97.69 77 ALA A CA 1
ATOM 626 C C . ALA A 1 77 ? -9.878 -12.373 2.413 1.00 97.69 77 ALA A C 1
ATOM 628 O O . ALA A 1 77 ? -9.001 -11.529 2.586 1.00 97.69 77 ALA A O 1
ATOM 629 N N . ILE A 1 78 ? -10.758 -12.308 1.413 1.00 97.81 78 ILE A N 1
ATOM 630 C CA . ILE A 1 78 ? -10.909 -11.138 0.543 1.00 97.81 78 ILE A CA 1
ATOM 631 C C . ILE A 1 78 ? -12.165 -10.394 0.997 1.00 97.81 78 ILE A C 1
ATOM 633 O O . ILE A 1 78 ? -13.247 -10.980 1.063 1.00 97.81 78 ILE A O 1
ATOM 637 N N . VAL A 1 79 ? -12.017 -9.115 1.333 1.00 98.50 79 VAL A N 1
ATOM 638 C CA . VAL A 1 79 ? -13.097 -8.253 1.823 1.00 98.50 79 VAL A CA 1
ATOM 639 C C . VAL A 1 79 ? -13.472 -7.259 0.732 1.00 98.50 79 VAL A C 1
ATOM 641 O O . VAL A 1 79 ? -12.678 -6.385 0.402 1.00 98.50 79 VAL A O 1
ATOM 644 N N . ASP A 1 80 ? -14.682 -7.354 0.192 1.00 98.56 80 ASP A N 1
ATOM 645 C CA . ASP A 1 80 ? -15.186 -6.368 -0.770 1.00 98.56 80 ASP A CA 1
ATOM 646 C C . ASP A 1 80 ? -15.730 -5.132 -0.045 1.00 98.56 80 ASP A C 1
ATOM 648 O O . ASP A 1 80 ? -16.741 -5.219 0.646 1.00 98.56 80 ASP A O 1
ATOM 652 N N . LEU A 1 81 ? -15.047 -3.997 -0.182 1.00 98.62 81 LEU A N 1
ATOM 653 C CA . LEU A 1 81 ? -15.393 -2.709 0.429 1.00 98.62 81 LEU A CA 1
ATOM 654 C C . LEU A 1 81 ? -15.786 -1.649 -0.609 1.00 98.62 81 LEU A C 1
ATOM 656 O O . LEU A 1 81 ? -15.910 -0.474 -0.264 1.00 98.62 81 LEU A O 1
ATOM 660 N N . ARG A 1 82 ? -15.973 -2.029 -1.879 1.00 97.81 82 ARG A N 1
ATOM 661 C CA . ARG A 1 82 ? -16.246 -1.085 -2.980 1.00 97.81 82 ARG A CA 1
ATOM 662 C C . ARG A 1 82 ? -17.442 -0.171 -2.748 1.00 97.81 82 ARG A C 1
ATOM 664 O O . ARG A 1 82 ? -17.473 0.929 -3.288 1.00 97.81 82 ARG A O 1
ATOM 671 N N . ASP A 1 83 ? -18.433 -0.646 -2.007 1.00 97.69 83 ASP A N 1
ATOM 672 C CA . ASP A 1 83 ? -19.681 0.055 -1.715 1.00 97.69 83 ASP A CA 1
ATOM 673 C C . ASP A 1 83 ? -19.544 1.119 -0.615 1.00 97.69 83 ASP A C 1
ATOM 675 O O . ASP A 1 83 ? -20.393 2.002 -0.513 1.00 97.69 83 ASP A O 1
ATOM 679 N N . GLU A 1 84 ? -18.479 1.065 0.188 1.00 96.62 84 GLU A N 1
ATOM 680 C CA . GLU A 1 84 ? -18.219 2.019 1.274 1.00 96.62 84 GLU A CA 1
ATOM 681 C C . GLU A 1 84 ? -16.987 2.908 1.020 1.00 96.62 84 GLU A C 1
ATOM 683 O O . GLU A 1 84 ? -16.757 3.854 1.774 1.00 96.62 84 GLU A O 1
ATOM 688 N N . MET A 1 85 ? -16.194 2.636 -0.024 1.00 98.00 85 MET A N 1
ATOM 689 C CA . MET A 1 85 ? -14.954 3.365 -0.314 1.00 98.00 85 MET A CA 1
ATOM 690 C C . MET A 1 85 ? -15.140 4.436 -1.395 1.00 98.00 85 MET A C 1
ATOM 692 O O . MET A 1 85 ? -15.646 4.181 -2.486 1.00 98.00 85 MET A O 1
ATOM 696 N N . GLY A 1 86 ? -14.663 5.642 -1.092 1.00 97.50 86 GLY A N 1
ATOM 697 C CA . GLY A 1 86 ? -14.573 6.773 -2.012 1.00 97.50 86 GLY A CA 1
ATOM 698 C C . GLY A 1 86 ? -13.310 7.587 -1.736 1.00 97.50 86 GLY A C 1
ATOM 699 O O . GLY A 1 86 ? -12.435 7.129 -0.999 1.00 97.50 86 GLY A O 1
ATOM 700 N N . ASP A 1 87 ? -13.229 8.790 -2.308 1.00 97.88 87 ASP A N 1
ATOM 701 C CA . ASP 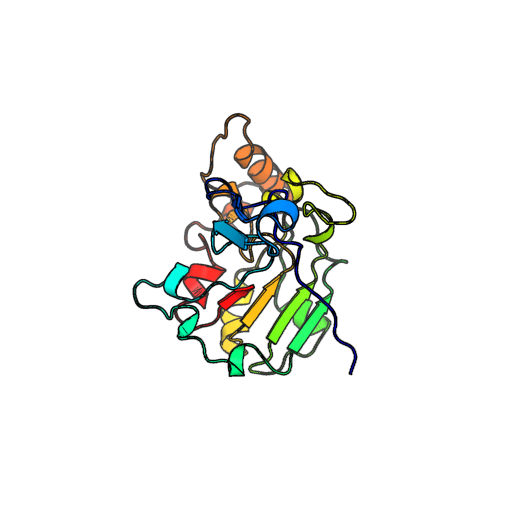A 1 87 ? -12.089 9.692 -2.107 1.00 97.88 87 ASP A CA 1
ATOM 702 C C . ASP A 1 87 ? -11.808 9.897 -0.616 1.00 97.88 87 ASP A C 1
ATOM 704 O O . ASP A 1 87 ? -12.685 10.352 0.124 1.00 97.88 87 ASP A O 1
ATOM 708 N N . LEU A 1 88 ? -10.579 9.592 -0.195 1.00 97.88 88 LEU A N 1
ATOM 709 C CA . LEU A 1 88 ? -10.117 9.692 1.191 1.00 97.88 88 LEU A CA 1
ATOM 710 C C . LEU A 1 88 ? -10.990 8.883 2.169 1.00 97.88 88 LEU A C 1
ATOM 712 O O . LEU A 1 88 ? -11.202 9.269 3.320 1.00 97.88 88 LEU A O 1
ATOM 716 N N . GLY A 1 89 ? -11.546 7.767 1.693 1.00 98.12 89 GLY A N 1
ATOM 717 C CA . GLY A 1 89 ? -12.297 6.827 2.513 1.00 98.12 89 GLY A CA 1
ATOM 718 C C . GLY A 1 89 ? -11.430 6.195 3.603 1.00 98.12 89 GLY A C 1
ATOM 719 O O . GLY A 1 89 ? -10.208 6.100 3.492 1.00 98.12 89 GLY A O 1
ATOM 720 N N . VAL A 1 90 ? -12.070 5.727 4.671 1.00 98.38 90 VAL A N 1
ATOM 721 C CA . VAL A 1 90 ? -11.373 5.107 5.800 1.00 98.38 90 VAL A CA 1
ATOM 722 C C . VAL A 1 90 ? -11.967 3.732 6.057 1.00 98.38 90 VAL A C 1
ATOM 724 O O . VAL A 1 90 ? -13.123 3.621 6.469 1.00 98.38 90 VAL A O 1
ATOM 727 N N . TYR A 1 91 ? -11.179 2.681 5.839 1.00 98.44 91 TYR A N 1
ATOM 728 C CA . TYR A 1 91 ? -11.608 1.322 6.151 1.00 98.44 91 TYR A CA 1
ATOM 729 C C . TYR A 1 91 ? -11.337 0.975 7.619 1.00 98.44 91 TYR A C 1
ATOM 731 O O . TYR A 1 91 ? -10.331 1.369 8.214 1.00 98.44 91 TYR A O 1
ATOM 739 N N . THR A 1 92 ? -12.270 0.233 8.222 1.00 98.69 92 THR A N 1
ATOM 740 C CA . THR A 1 92 ? -12.261 -0.100 9.654 1.00 98.69 92 THR A CA 1
ATOM 741 C C . THR A 1 92 ? -12.413 -1.605 9.878 1.00 98.69 92 THR A C 1
ATOM 743 O O . THR A 1 92 ? -13.059 -2.283 9.071 1.00 98.69 92 THR A O 1
ATOM 746 N N . PRO A 1 93 ? -11.967 -2.135 11.033 1.00 98.62 93 PRO A N 1
ATOM 747 C CA . PRO A 1 93 ? -12.224 -3.529 11.395 1.00 98.62 93 PRO A CA 1
ATOM 748 C C . PRO A 1 93 ? -13.709 -3.897 11.385 1.00 98.62 93 PRO A C 1
ATOM 750 O O . PRO A 1 93 ? -14.089 -5.003 11.013 1.00 98.62 93 PRO A O 1
ATOM 753 N N . ARG A 1 94 ? -14.582 -2.952 11.756 1.00 98.50 94 ARG A N 1
ATOM 754 C CA . ARG A 1 94 ? -16.033 -3.164 11.764 1.00 98.50 94 ARG A CA 1
ATOM 755 C C . ARG A 1 94 ? -16.583 -3.422 10.361 1.00 98.50 94 ARG A C 1
ATOM 757 O O . ARG A 1 94 ? -17.490 -4.237 10.225 1.00 98.50 94 ARG A O 1
ATOM 764 N N . MET A 1 95 ? -16.078 -2.730 9.339 1.00 98.62 95 MET A N 1
ATOM 765 C CA . MET A 1 95 ? -16.491 -2.956 7.946 1.00 98.62 95 MET A CA 1
ATOM 766 C C . MET A 1 95 ? -16.086 -4.353 7.464 1.00 98.62 95 MET A C 1
ATOM 768 O O . MET A 1 95 ? -16.853 -4.985 6.738 1.00 98.62 95 MET A O 1
ATOM 772 N N . ILE A 1 96 ? -14.927 -4.840 7.919 1.00 98.56 96 ILE A N 1
ATOM 773 C CA . ILE A 1 96 ? -14.391 -6.169 7.603 1.00 98.56 96 ILE A CA 1
ATOM 774 C C . ILE A 1 96 ? -15.217 -7.270 8.277 1.00 98.56 96 ILE A C 1
ATOM 776 O O . ILE A 1 96 ? -15.767 -8.137 7.599 1.00 98.56 96 ILE A O 1
ATOM 780 N N . GLU A 1 97 ? -15.376 -7.202 9.602 1.00 98.00 97 GLU A N 1
ATOM 781 C CA . GLU A 1 97 ? -16.057 -8.237 10.401 1.00 98.00 97 GLU A CA 1
ATOM 782 C C . GLU A 1 97 ? -17.554 -8.367 10.066 1.00 98.00 97 GLU A C 1
ATOM 784 O O . GLU A 1 97 ? -18.163 -9.404 10.317 1.00 98.00 97 GLU A O 1
ATOM 789 N N . LYS A 1 98 ? -18.165 -7.331 9.473 1.00 98.06 98 LYS A N 1
ATOM 790 C CA . LYS A 1 98 ? -19.538 -7.400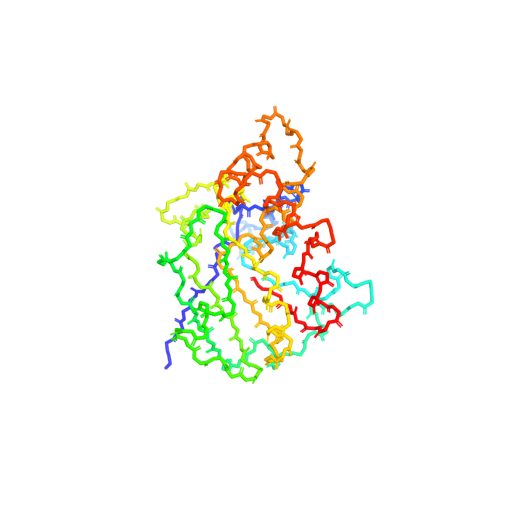 8.946 1.00 98.06 98 LYS A CA 1
ATOM 791 C C . LYS A 1 98 ? -19.671 -8.268 7.691 1.00 98.06 98 LYS A C 1
ATOM 793 O O . LYS A 1 98 ? -20.777 -8.713 7.402 1.00 98.06 98 LYS A O 1
ATOM 798 N N . ARG A 1 99 ? -18.591 -8.452 6.926 1.00 98.12 99 ARG A N 1
ATOM 799 C CA . ARG A 1 99 ? -18.615 -9.078 5.593 1.00 98.12 99 ARG A CA 1
ATOM 800 C C . ARG A 1 99 ? -18.056 -10.486 5.605 1.00 98.12 99 ARG A C 1
ATOM 802 O O . ARG A 1 99 ? -18.632 -11.384 5.001 1.00 98.12 99 ARG A O 1
ATOM 809 N N . VAL A 1 100 ? -16.934 -10.678 6.289 1.00 97.44 100 VAL A N 1
ATOM 810 C CA . VAL A 1 100 ? -16.232 -11.959 6.313 1.00 97.44 100 VAL A CA 1
ATOM 811 C C . VAL A 1 100 ? -15.638 -12.230 7.685 1.00 97.44 100 VAL A C 1
ATOM 813 O O . VAL A 1 100 ? -15.146 -11.338 8.374 1.00 97.44 100 VAL A O 1
ATOM 816 N N . LYS A 1 101 ? -15.653 -13.506 8.073 1.00 97.38 101 LYS A N 1
ATOM 817 C CA . LYS A 1 101 ? -14.975 -13.976 9.278 1.00 97.38 101 LYS A CA 1
ATOM 818 C C . LYS A 1 101 ? -13.492 -14.171 8.978 1.00 97.38 101 LYS A C 1
ATOM 820 O O . LYS A 1 101 ? -13.125 -15.166 8.361 1.00 97.38 101 LYS A O 1
ATOM 825 N N . VAL A 1 102 ? -12.658 -13.266 9.480 1.00 97.94 102 VAL A N 1
ATOM 826 C CA . VAL A 1 102 ? -11.193 -13.380 9.406 1.00 97.94 102 VAL A CA 1
ATOM 827 C C . VAL A 1 102 ? -10.696 -14.228 10.575 1.00 97.94 102 VAL A C 1
ATOM 829 O O . VAL A 1 102 ? -10.941 -13.885 11.744 1.00 97.94 102 VAL A O 1
ATOM 832 N N . LYS A 1 103 ? -10.049 -15.359 10.285 1.00 97.94 103 LYS A N 1
ATOM 833 C CA . LYS A 1 103 ? -9.452 -16.235 11.298 1.00 97.94 103 LYS A CA 1
ATOM 834 C C . LYS A 1 103 ? -8.082 -15.701 11.707 1.00 97.94 103 LYS A C 1
ATOM 836 O O . LYS A 1 103 ? -7.511 -14.810 11.088 1.00 97.94 103 LYS A O 1
ATOM 841 N N . THR A 1 104 ? -7.576 -16.232 12.812 1.00 97.75 104 THR A N 1
ATOM 842 C CA . THR A 1 104 ? -6.237 -15.895 13.287 1.00 97.75 104 THR A CA 1
ATOM 843 C C . THR A 1 104 ? -5.188 -16.409 12.304 1.00 97.75 104 THR A C 1
ATOM 845 O O . THR A 1 104 ? -5.198 -17.600 12.006 1.00 97.75 104 THR A O 1
ATOM 848 N N . GLY A 1 105 ? -4.284 -15.537 11.854 1.00 97.06 105 GLY A N 1
ATOM 849 C CA . GLY A 1 105 ? -3.202 -15.884 10.926 1.00 97.06 105 GLY A CA 1
ATOM 850 C C . GLY A 1 105 ? -3.593 -15.973 9.449 1.00 97.06 105 GLY A C 1
ATOM 851 O O . GLY A 1 105 ? -2.758 -16.381 8.651 1.00 97.06 105 GLY A O 1
ATOM 852 N N . ASP A 1 106 ? -4.827 -15.615 9.077 1.00 98.00 106 ASP A N 1
ATOM 853 C CA . ASP A 1 106 ? -5.229 -15.567 7.666 1.00 98.00 106 ASP A CA 1
ATOM 854 C C . ASP A 1 106 ? -4.428 -14.498 6.894 1.00 98.00 106 ASP A C 1
ATOM 856 O O . ASP A 1 106 ? -4.065 -13.454 7.439 1.00 98.00 106 ASP A O 1
ATOM 860 N N . LEU A 1 107 ? -4.233 -14.719 5.594 1.00 98.31 107 LEU A N 1
ATOM 861 C CA . LEU A 1 107 ? -3.936 -13.640 4.647 1.00 98.31 107 LEU A CA 1
ATOM 862 C C . LEU A 1 107 ? -5.167 -12.727 4.528 1.00 98.31 107 LEU A C 1
ATOM 864 O O . LEU A 1 107 ? -6.295 -13.219 4.451 1.00 98.31 107 LEU A O 1
ATOM 868 N N . LEU A 1 108 ? -4.993 -11.409 4.466 1.00 98.50 108 LEU A N 1
ATOM 869 C CA . LEU A 1 108 ? -6.126 -10.480 4.365 1.00 98.50 108 LEU A CA 1
ATOM 870 C C . LEU A 1 108 ? -5.987 -9.530 3.178 1.00 98.50 108 LEU A C 1
ATOM 872 O O . LEU A 1 108 ? -5.100 -8.697 3.173 1.00 98.50 108 LEU A O 1
ATOM 876 N N . ILE A 1 109 ? -6.912 -9.563 2.224 1.00 98.44 109 ILE A N 1
ATOM 877 C CA . ILE A 1 109 ? -6.934 -8.611 1.105 1.00 98.44 109 ILE A CA 1
ATOM 878 C C . ILE A 1 109 ? -8.196 -7.755 1.190 1.00 98.44 109 ILE A C 1
ATOM 880 O O . ILE A 1 109 ? -9.306 -8.285 1.259 1.00 98.44 109 ILE A O 1
ATOM 884 N N . LEU A 1 110 ? -8.047 -6.432 1.169 1.00 98.69 110 LEU A N 1
ATOM 885 C CA . LEU A 1 110 ? -9.164 -5.495 1.092 1.00 98.69 110 LEU A CA 1
ATOM 886 C C . LEU A 1 110 ? -9.327 -5.024 -0.353 1.00 98.69 110 LEU A C 1
ATOM 888 O O . LEU A 1 110 ? -8.470 -4.341 -0.904 1.00 98.69 110 LEU A O 1
ATOM 892 N N . HIS A 1 111 ? -10.460 -5.368 -0.952 1.00 98.50 111 HIS A N 1
ATOM 893 C CA . HIS A 1 111 ? -10.861 -4.884 -2.261 1.00 98.50 111 HIS A CA 1
ATOM 894 C C . HIS A 1 111 ? -11.660 -3.588 -2.080 1.00 98.50 111 HIS A C 1
ATOM 896 O O . HIS A 1 111 ? -12.883 -3.599 -1.953 1.00 98.50 111 HIS A O 1
ATOM 902 N N . THR A 1 112 ? -10.984 -2.445 -2.119 1.00 98.56 112 THR A N 1
ATOM 903 C CA . THR A 1 112 ? -11.615 -1.115 -2.073 1.00 98.56 112 THR A CA 1
ATOM 904 C C . THR A 1 112 ? -12.168 -0.688 -3.438 1.00 98.56 112 THR A C 1
ATOM 906 O O . THR A 1 112 ? -13.045 0.168 -3.530 1.00 98.56 112 THR A O 1
ATOM 909 N N . GLY A 1 113 ? -11.689 -1.317 -4.517 1.00 98.00 113 GLY A N 1
ATOM 910 C CA . GLY A 1 113 ? -11.970 -0.935 -5.898 1.00 98.00 113 GLY A CA 1
ATOM 911 C C . GLY A 1 113 ? -11.126 0.231 -6.381 1.00 98.00 113 GLY A C 1
ATOM 912 O O . GLY A 1 113 ? -11.416 0.766 -7.449 1.00 98.00 113 GLY A O 1
ATOM 913 N N . TRP A 1 114 ? -10.120 0.656 -5.621 1.00 98.12 114 TRP A N 1
ATOM 914 C CA . TRP A 1 114 ? -9.292 1.791 -5.999 1.00 98.12 114 TRP A CA 1
ATOM 915 C C . TRP A 1 114 ? -8.376 1.495 -7.188 1.00 98.12 114 TRP A C 1
ATOM 917 O O . TRP A 1 114 ? -8.081 2.406 -7.961 1.00 98.12 114 TRP A O 1
ATOM 927 N N . HIS A 1 115 ? -8.040 0.220 -7.430 1.00 97.00 115 HIS A N 1
ATOM 928 C CA . HIS A 1 115 ? -7.257 -0.197 -8.600 1.00 97.00 115 HIS A CA 1
ATOM 929 C C . HIS A 1 115 ? -7.881 0.221 -9.934 1.00 97.00 115 HIS A C 1
ATOM 931 O O . HIS A 1 115 ? -7.172 0.293 -10.933 1.00 97.00 115 HIS A O 1
ATOM 937 N N . ARG A 1 116 ? -9.187 0.528 -9.976 1.00 97.56 116 ARG A N 1
ATOM 938 C CA . ARG A 1 116 ? -9.839 1.053 -11.183 1.00 97.56 116 ARG A CA 1
ATOM 939 C C . ARG A 1 116 ? -9.190 2.352 -11.675 1.00 97.56 116 ARG A C 1
ATOM 941 O O . ARG A 1 116 ? -9.244 2.606 -12.870 1.00 97.56 116 ARG A O 1
ATOM 948 N N . HIS A 1 117 ? -8.596 3.131 -10.765 1.00 97.81 117 HIS A N 1
ATOM 949 C CA . HIS A 1 117 ? -7.918 4.396 -11.051 1.00 97.81 117 HIS A CA 1
ATOM 950 C C . HIS A 1 117 ? -6.426 4.238 -11.345 1.00 97.81 117 HIS A C 1
ATOM 952 O O . HIS A 1 117 ? -5.807 5.189 -11.813 1.00 97.81 117 HIS A O 1
ATOM 958 N N . ALA A 1 118 ? -5.843 3.061 -11.100 1.00 96.19 118 ALA A N 1
ATOM 959 C CA . ALA A 1 118 ? -4.460 2.792 -11.478 1.00 96.19 118 ALA A CA 1
ATOM 960 C C . ALA A 1 118 ? -4.279 2.923 -12.999 1.00 96.19 118 ALA A C 1
ATOM 962 O O . ALA A 1 118 ? -5.249 2.819 -13.751 1.00 96.19 118 ALA A O 1
ATOM 963 N N . GLN A 1 119 ? -3.033 3.066 -13.460 1.00 95.56 119 GLN A N 1
ATOM 964 C CA . GLN A 1 119 ? -2.700 3.208 -14.884 1.00 95.56 119 GLN A CA 1
ATOM 965 C C . GLN A 1 119 ? -3.390 2.169 -15.787 1.00 95.56 119 GLN A C 1
ATOM 967 O O . GLN A 1 119 ? -3.851 2.493 -16.878 1.00 95.56 119 GLN A O 1
ATOM 972 N N . PHE A 1 120 ? -3.467 0.917 -15.329 1.00 95.31 120 PHE A N 1
ATOM 973 C CA . PHE A 1 120 ? -4.067 -0.199 -16.071 1.00 95.31 120 PHE A CA 1
ATOM 974 C C . PHE A 1 120 ? -5.500 -0.530 -15.622 1.00 95.31 120 PHE A C 1
ATOM 976 O O . PHE A 1 120 ? -6.031 -1.588 -15.962 1.00 95.31 120 PHE A O 1
ATOM 983 N N . GLY A 1 121 ? -6.110 0.337 -14.814 1.00 95.81 121 GLY A N 1
ATOM 984 C CA . GLY A 1 121 ? -7.477 0.197 -14.336 1.00 95.81 121 GLY A CA 1
ATOM 985 C C . GLY A 1 121 ? -8.519 0.541 -15.405 1.00 95.81 121 GLY A C 1
ATOM 986 O O . GLY A 1 121 ? -8.202 0.994 -16.503 1.00 95.81 121 GLY A O 1
ATOM 987 N N . SER A 1 122 ? -9.797 0.317 -15.092 1.00 97.50 122 SER A N 1
ATOM 988 C CA . SER A 1 122 ? -10.904 0.595 -16.019 1.00 97.50 122 SER A CA 1
ATOM 989 C C . SER A 1 122 ? -11.227 2.086 -16.180 1.00 97.50 122 SER A C 1
ATOM 991 O O . SER A 1 122 ? -11.895 2.462 -17.139 1.00 97.50 122 SER A O 1
ATOM 993 N N . GLU A 1 123 ? -10.800 2.921 -15.233 1.00 97.56 123 GLU A N 1
ATOM 994 C CA . GLU A 1 123 ? -11.037 4.368 -15.170 1.00 97.56 123 GLU A CA 1
ATOM 995 C C . GLU A 1 123 ? -9.742 5.080 -14.726 1.00 97.56 123 GLU A C 1
ATOM 997 O O . GLU A 1 123 ? -9.712 5.654 -13.629 1.00 97.56 123 GLU A O 1
ATOM 1002 N N . PRO A 1 124 ? -8.656 4.988 -15.521 1.00 96.94 124 PRO A N 1
ATOM 1003 C CA . PRO A 1 124 ? -7.326 5.425 -15.110 1.00 96.94 124 PRO A CA 1
ATOM 1004 C C . PRO A 1 124 ? -7.309 6.925 -14.798 1.00 96.94 124 PRO A C 1
ATOM 1006 O O . PRO A 1 124 ? -7.711 7.756 -15.613 1.00 96.94 124 PRO A O 1
ATOM 1009 N N . ASP A 1 125 ? -6.836 7.251 -13.600 1.00 96.44 125 ASP A N 1
ATOM 1010 C CA . ASP A 1 125 ? -6.714 8.604 -13.065 1.00 96.44 125 ASP A CA 1
ATOM 1011 C C . ASP A 1 125 ? -5.580 8.586 -12.037 1.00 96.44 125 ASP A C 1
ATOM 1013 O O . ASP A 1 125 ? -5.787 8.295 -10.858 1.00 96.44 125 ASP A O 1
ATOM 1017 N N . GLU A 1 126 ? -4.357 8.841 -12.501 1.00 92.12 126 GLU A N 1
ATOM 1018 C CA . GLU A 1 126 ? -3.150 8.757 -11.675 1.00 92.12 126 GLU A CA 1
ATOM 1019 C C . GLU A 1 126 ? -3.177 9.748 -10.504 1.00 92.12 126 GLU A C 1
ATOM 1021 O O . GLU A 1 126 ? -2.793 9.397 -9.384 1.00 92.12 126 GLU A O 1
ATOM 1026 N N . GLU A 1 127 ? -3.689 10.966 -10.723 1.00 91.31 127 GLU A N 1
ATOM 1027 C CA . GLU A 1 127 ? -3.825 11.947 -9.648 1.00 91.31 127 GLU A CA 1
ATOM 1028 C C . GLU A 1 127 ? -4.750 11.416 -8.558 1.00 91.31 127 GLU A C 1
ATOM 1030 O O . GLU A 1 127 ? -4.416 11.497 -7.377 1.00 91.31 127 GLU A O 1
ATOM 1035 N N . ARG A 1 128 ? -5.903 10.857 -8.925 1.00 94.62 128 ARG A N 1
ATOM 1036 C CA . ARG A 1 128 ? -6.834 10.289 -7.951 1.00 94.62 128 ARG A CA 1
ATOM 1037 C C . ARG A 1 128 ? -6.268 9.026 -7.309 1.00 94.62 128 ARG A C 1
ATOM 1039 O O . ARG A 1 128 ? -6.356 8.892 -6.088 1.00 94.62 128 ARG A O 1
ATOM 1046 N N . TYR A 1 129 ? -5.635 8.150 -8.089 1.00 95.56 129 TYR A N 1
ATOM 1047 C CA . TYR A 1 129 ? -5.016 6.917 -7.608 1.00 95.56 129 TYR A CA 1
ATOM 1048 C C . TYR A 1 129 ? -4.000 7.192 -6.496 1.00 95.56 129 TYR A C 1
ATOM 1050 O O . TYR A 1 129 ? -4.062 6.560 -5.442 1.00 95.56 129 TYR A O 1
ATOM 1058 N N . ILE A 1 130 ? -3.136 8.189 -6.700 1.00 93.00 130 ILE A N 1
ATOM 1059 C CA . ILE A 1 130 ? -2.064 8.545 -5.768 1.00 93.00 130 ILE A CA 1
ATOM 1060 C C . ILE A 1 130 ? -2.554 9.460 -4.632 1.00 93.00 130 ILE A C 1
ATOM 1062 O O . ILE A 1 130 ? -2.146 9.291 -3.485 1.00 93.00 130 ILE A O 1
ATOM 1066 N N . HIS A 1 131 ? -3.420 10.438 -4.910 1.00 93.50 131 HIS A N 1
ATOM 1067 C CA . HIS A 1 131 ? -3.748 11.495 -3.942 1.00 93.50 131 HIS A CA 1
ATOM 1068 C C . HIS A 1 131 ? -4.998 11.233 -3.104 1.00 93.50 131 HIS A C 1
ATOM 1070 O O . HIS A 1 131 ? -5.114 11.782 -2.007 1.00 93.50 131 HIS A O 1
ATOM 1076 N N . MET A 1 132 ? -5.950 10.457 -3.623 1.00 95.75 132 MET A N 1
ATOM 1077 C CA . MET A 1 132 ? -7.305 10.379 -3.069 1.00 95.75 132 MET A CA 1
ATOM 1078 C C . MET A 1 132 ? -7.682 8.981 -2.580 1.00 95.75 132 MET A C 1
ATOM 1080 O O . MET A 1 132 ? -8.837 8.766 -2.223 1.00 95.75 132 MET A O 1
ATOM 1084 N N . HIS A 1 133 ? -6.744 8.034 -2.552 1.00 97.50 133 HIS A N 1
ATOM 1085 C CA . HIS A 1 133 ? -7.042 6.662 -2.157 1.00 97.50 133 HIS A CA 1
ATOM 1086 C C . HIS A 1 133 ? -7.555 6.533 -0.720 1.00 97.50 133 HIS A C 1
ATOM 1088 O O . HIS A 1 133 ? -7.204 7.343 0.146 1.00 97.50 133 HIS A O 1
ATOM 1094 N N . PRO A 1 134 ? -8.391 5.517 -0.440 1.00 98.25 134 PRO A N 1
ATOM 1095 C CA . PRO A 1 134 ? -8.773 5.201 0.920 1.00 98.25 134 PRO A CA 1
ATOM 1096 C C . PRO A 1 134 ? -7.581 4.643 1.703 1.00 98.25 134 PRO A C 1
ATOM 1098 O O . PRO A 1 134 ? -6.620 4.125 1.129 1.00 98.25 134 PRO A O 1
ATOM 1101 N N . GLY A 1 135 ? -7.666 4.700 3.029 1.00 98.12 135 GLY A N 1
ATOM 1102 C CA . GLY A 1 135 ? -6.621 4.184 3.908 1.00 98.12 135 GLY A CA 1
ATOM 1103 C C . GLY A 1 135 ? -7.116 3.732 5.273 1.00 98.12 135 GLY A C 1
ATOM 1104 O O . GLY A 1 135 ? -8.304 3.805 5.595 1.00 98.12 135 GLY A O 1
ATOM 1105 N N . ALA A 1 136 ? -6.183 3.234 6.077 1.00 98.31 136 ALA A N 1
ATOM 1106 C CA . ALA A 1 136 ? -6.501 2.601 7.346 1.00 98.31 136 ALA A CA 1
ATOM 1107 C C . ALA A 1 136 ? -7.021 3.581 8.406 1.00 98.31 136 ALA A C 1
ATOM 1109 O O . ALA A 1 136 ? -6.417 4.621 8.678 1.00 98.31 136 ALA A O 1
ATOM 1110 N N . HIS A 1 137 ? -8.102 3.190 9.086 1.00 98.31 137 HIS A N 1
ATOM 1111 C CA . HIS A 1 137 ? -8.438 3.750 10.393 1.00 98.31 137 HIS A CA 1
ATOM 1112 C C . HIS A 1 137 ? -7.415 3.288 11.444 1.00 98.31 137 HIS A C 1
ATOM 1114 O O . HIS A 1 137 ? -6.985 2.133 11.378 1.00 98.31 137 HIS A O 1
ATOM 1120 N N . PRO A 1 138 ? -7.097 4.089 12.479 1.00 97.62 138 PRO A N 1
ATOM 1121 C CA . PRO A 1 138 ? -6.169 3.667 13.529 1.00 97.62 138 PRO A CA 1
ATOM 1122 C C . PRO A 1 138 ? -6.509 2.349 14.227 1.00 97.62 138 PRO A C 1
ATOM 1124 O O . PRO A 1 138 ? -5.614 1.572 14.550 1.00 97.62 138 PRO A O 1
ATOM 1127 N N . ASP A 1 139 ? -7.797 2.044 14.377 1.00 98.38 139 ASP A N 1
ATOM 1128 C CA . ASP A 1 139 ? -8.261 0.781 14.971 1.00 98.38 139 ASP A CA 1
ATOM 1129 C C . ASP A 1 139 ? -7.849 -0.471 14.174 1.00 98.38 139 ASP A C 1
ATOM 1131 O O . ASP A 1 139 ? -7.907 -1.578 14.713 1.00 98.38 139 ASP A O 1
ATOM 1135 N N . MET A 1 140 ? -7.424 -0.325 12.913 1.00 98.62 140 MET A N 1
ATOM 1136 C CA . MET A 1 140 ? -6.879 -1.434 12.125 1.00 98.62 140 MET A CA 1
ATOM 1137 C C . MET A 1 140 ? -5.649 -2.044 12.794 1.00 98.62 140 MET A C 1
ATOM 1139 O O . MET A 1 140 ? -5.540 -3.266 12.843 1.00 98.62 140 MET A O 1
ATOM 1143 N N . VAL A 1 141 ? -4.772 -1.217 13.371 1.00 98.62 141 VAL A N 1
ATOM 1144 C CA . VAL A 1 141 ? -3.509 -1.658 13.978 1.00 98.62 141 VAL A CA 1
ATOM 1145 C C . VAL A 1 141 ? -3.733 -2.692 15.091 1.00 98.62 141 VAL A C 1
ATOM 1147 O O . VAL A 1 141 ? -3.322 -3.843 14.926 1.00 98.62 141 VAL A O 1
ATOM 1150 N N . PRO A 1 142 ? -4.423 -2.370 16.205 1.00 98.62 142 PRO A N 1
ATOM 1151 C CA . PRO A 1 142 ? -4.629 -3.340 17.278 1.00 98.62 142 PRO A CA 1
ATOM 1152 C C . PRO A 1 142 ? -5.461 -4.547 16.830 1.00 98.62 142 PRO A C 1
ATOM 1154 O O . PRO A 1 142 ? -5.294 -5.643 17.369 1.00 98.62 142 PRO A O 1
ATOM 1157 N N . TRP A 1 143 ? -6.352 -4.380 15.848 1.00 98.75 143 TRP A N 1
ATOM 1158 C CA . TRP A 1 143 ? -7.161 -5.482 15.339 1.00 98.75 143 TRP A CA 1
ATOM 1159 C C . TRP A 1 143 ? -6.332 -6.491 14.528 1.00 98.75 143 TRP A C 1
ATOM 1161 O O . TRP A 1 143 ? -6.432 -7.690 14.799 1.00 98.75 143 TRP A O 1
ATOM 1171 N N . LEU A 1 144 ? -5.473 -6.027 13.612 1.00 98.75 144 LEU A N 1
ATOM 1172 C CA . LEU A 1 144 ? -4.567 -6.875 12.824 1.00 98.75 144 LEU A CA 1
ATOM 1173 C C . LEU A 1 144 ? -3.618 -7.662 13.736 1.00 98.75 144 LEU A C 1
ATOM 1175 O O . LEU A 1 144 ? -3.514 -8.886 13.618 1.00 98.75 144 LEU A O 1
ATOM 1179 N N . LEU A 1 145 ? -3.015 -6.982 14.717 1.00 98.69 145 LEU A N 1
ATOM 1180 C CA . LEU A 1 145 ? -2.121 -7.611 15.693 1.00 98.69 145 LEU A CA 1
ATOM 1181 C C . LEU A 1 145 ? -2.854 -8.662 16.538 1.00 98.69 145 LEU A C 1
ATOM 1183 O O . LEU A 1 145 ? -2.364 -9.778 16.717 1.00 98.69 145 LEU A O 1
ATOM 1187 N N . LYS A 1 146 ? -4.074 -8.363 17.004 1.00 98.56 146 LYS A N 1
ATOM 1188 C CA . LYS A 1 146 ? -4.904 -9.326 17.750 1.00 98.56 146 LYS A CA 1
ATOM 1189 C C . LYS A 1 146 ? -5.261 -10.556 16.910 1.00 98.56 146 LYS A C 1
ATOM 1191 O O . LYS A 1 146 ? -5.331 -11.665 17.444 1.00 98.56 146 LYS A O 1
ATOM 1196 N N . LYS A 1 147 ? -5.497 -10.376 15.610 1.00 98.44 147 LYS A N 1
ATOM 1197 C CA . LYS A 1 147 ? -5.746 -11.462 14.652 1.00 98.44 147 LYS A CA 1
ATOM 1198 C C . LYS A 1 147 ? -4.464 -12.195 14.238 1.00 98.44 147 LYS A C 1
ATOM 1200 O O . LYS A 1 147 ? -4.578 -13.215 13.570 1.00 98.44 147 LYS A O 1
ATOM 1205 N N . LYS A 1 148 ? -3.278 -11.755 14.678 1.00 98.12 148 LYS A N 1
ATOM 1206 C CA . LYS A 1 148 ? -1.972 -12.324 14.302 1.00 98.12 148 LYS A CA 1
ATOM 1207 C C . LYS A 1 148 ? -1.785 -12.395 12.782 1.00 98.12 148 LYS A C 1
ATOM 1209 O O . LYS A 1 148 ? -1.319 -13.401 12.261 1.00 98.12 148 LYS A O 1
ATOM 1214 N N . ILE A 1 149 ? -2.235 -11.358 12.080 1.00 98.44 149 ILE A N 1
ATOM 1215 C CA . ILE A 1 149 ? -2.077 -11.256 10.629 1.00 98.44 149 ILE A CA 1
ATOM 1216 C C . ILE A 1 149 ? -0.624 -10.892 10.332 1.00 98.44 149 ILE A C 1
ATOM 1218 O O . ILE A 1 149 ? -0.135 -9.890 10.849 1.00 98.44 149 ILE A O 1
ATOM 1222 N N . HIS A 1 150 ? 0.044 -11.687 9.496 1.00 98.06 150 HIS A N 1
ATOM 1223 C CA . HIS A 1 150 ? 1.397 -11.388 9.015 1.00 98.06 150 HIS A CA 1
ATOM 1224 C C . HIS A 1 150 ? 1.397 -10.646 7.681 1.00 98.06 150 HIS A C 1
ATOM 1226 O O . HIS A 1 150 ? 2.243 -9.786 7.479 1.00 98.06 150 HIS A O 1
ATOM 1232 N N . ILE A 1 151 ? 0.446 -10.950 6.794 1.00 98.00 151 ILE A N 1
ATOM 1233 C CA . ILE A 1 151 ? 0.327 -10.328 5.474 1.00 98.00 151 ILE A CA 1
ATOM 1234 C C . ILE A 1 151 ? -1.104 -9.844 5.288 1.00 98.00 151 ILE A C 1
ATOM 1236 O O . ILE A 1 151 ? -2.061 -10.621 5.385 1.00 98.00 151 ILE A O 1
ATOM 1240 N N . TRP A 1 152 ? -1.243 -8.564 4.979 1.00 98.44 152 TRP A N 1
ATOM 1241 C CA . TRP A 1 152 ? -2.488 -8.010 4.474 1.00 98.44 152 TRP A CA 1
ATOM 1242 C C . TRP A 1 152 ? -2.228 -7.138 3.251 1.00 98.44 152 TRP A C 1
ATOM 1244 O O . TRP A 1 152 ? -1.085 -6.845 2.947 1.00 98.44 152 TRP A O 1
ATOM 1254 N N . GLY A 1 153 ? -3.252 -6.743 2.512 1.00 98.00 153 GLY A N 1
ATOM 1255 C CA . GLY A 1 153 ? -3.048 -5.906 1.342 1.00 98.00 153 GLY A CA 1
ATOM 1256 C C . GLY A 1 153 ? -4.277 -5.136 0.930 1.00 98.00 153 GLY A C 1
ATOM 1257 O O . GLY A 1 153 ? -5.403 -5.481 1.309 1.00 98.00 153 GLY A O 1
ATOM 1258 N N . VAL A 1 154 ? -4.047 -4.087 0.154 1.00 98.25 154 VAL A N 1
ATOM 1259 C CA . VAL A 1 154 ? -5.094 -3.224 -0.393 1.00 98.25 154 VAL A CA 1
ATOM 1260 C C . VAL A 1 154 ? -4.832 -2.964 -1.867 1.00 98.25 154 VAL A C 1
ATOM 1262 O O . VAL A 1 154 ? -3.702 -2.966 -2.330 1.00 98.25 154 VAL A O 1
ATOM 1265 N N . ASP A 1 155 ? -5.880 -2.690 -2.629 1.00 97.56 155 ASP A N 1
ATOM 1266 C CA . ASP A 1 155 ? -5.771 -2.361 -4.049 1.00 97.56 155 ASP A CA 1
ATOM 1267 C C . ASP A 1 155 ? -5.510 -0.854 -4.292 1.00 97.56 155 ASP A C 1
ATOM 1269 O O . ASP A 1 155 ? -6.048 -0.261 -5.229 1.00 97.56 155 ASP A O 1
ATOM 1273 N N . CYS A 1 156 ? -4.687 -0.245 -3.428 1.00 96.31 156 CYS A N 1
ATOM 1274 C CA . CYS A 1 156 ? -4.280 1.167 -3.425 1.00 96.31 156 CYS A CA 1
ATOM 1275 C C . CYS A 1 156 ? -2.751 1.293 -3.553 1.00 96.31 156 CYS A C 1
ATOM 1277 O O . CYS A 1 156 ? -2.028 0.321 -3.380 1.00 96.31 156 CYS A O 1
ATOM 1279 N N . VAL A 1 157 ? -2.238 2.511 -3.768 1.00 94.12 157 VAL A N 1
ATOM 1280 C CA . VAL A 1 157 ? -0.781 2.771 -3.772 1.00 94.12 157 VAL A CA 1
ATOM 1281 C C . VAL A 1 157 ? -0.127 2.626 -2.385 1.00 94.12 157 VAL A C 1
ATOM 1283 O O . VAL A 1 157 ? 1.085 2.470 -2.287 1.00 94.12 157 VAL A O 1
ATOM 1286 N N . SER A 1 158 ? -0.911 2.713 -1.307 1.00 95.44 158 SER A N 1
ATOM 1287 C CA . SER A 1 158 ? -0.455 2.512 0.070 1.00 95.44 158 SER A CA 1
ATOM 1288 C C . SER A 1 158 ? -1.620 2.092 0.968 1.00 95.44 158 SER A C 1
ATOM 1290 O O . SER A 1 158 ? -2.775 2.457 0.728 1.00 95.44 158 SER A O 1
ATOM 1292 N N . THR A 1 159 ? -1.314 1.363 2.040 1.00 96.81 159 THR A N 1
ATOM 1293 C CA . THR A 1 159 ? -2.251 1.047 3.124 1.00 96.81 159 THR A CA 1
ATOM 1294 C C . THR A 1 159 ? -2.551 2.251 4.018 1.00 96.81 159 THR A C 1
ATOM 1296 O O . THR A 1 159 ? -3.656 2.388 4.550 1.00 96.81 159 THR A O 1
ATOM 1299 N N . ASP A 1 160 ? -1.591 3.152 4.198 1.00 97.44 160 ASP A N 1
ATOM 1300 C CA . ASP A 1 160 ? -1.793 4.349 5.003 1.00 97.44 160 ASP A CA 1
ATOM 1301 C C . ASP A 1 160 ? -2.720 5.338 4.298 1.00 97.44 160 ASP A C 1
ATOM 1303 O O . ASP A 1 160 ? -2.657 5.531 3.093 1.00 97.44 160 ASP A O 1
ATOM 1307 N N . HIS A 1 161 ? -3.579 6.021 5.049 1.00 97.62 161 HIS A N 1
ATOM 1308 C CA . HIS A 1 161 ? -4.406 7.079 4.471 1.00 97.62 161 HIS A CA 1
ATOM 1309 C C . HIS A 1 161 ? -3.528 8.235 3.949 1.00 97.62 161 HIS A C 1
ATOM 1311 O O . HIS A 1 161 ? -2.555 8.578 4.625 1.00 97.62 161 HIS A O 1
ATOM 1317 N N . PRO A 1 162 ? -3.875 8.926 2.841 1.00 95.50 162 PRO A N 1
ATOM 1318 C CA . PRO A 1 162 ? -3.082 10.044 2.307 1.00 95.50 162 PRO A CA 1
ATOM 1319 C C . PRO A 1 162 ? -2.715 11.125 3.336 1.0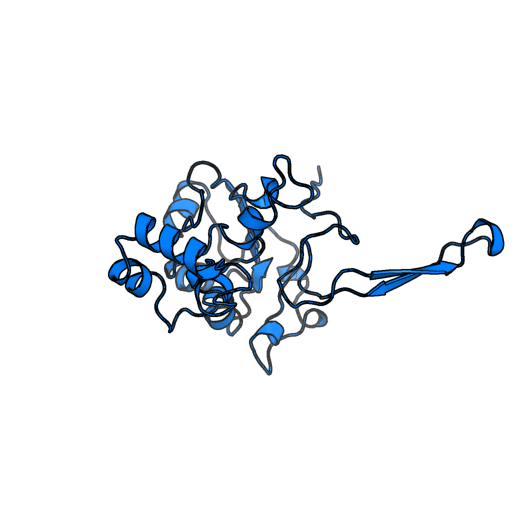0 95.50 162 PRO A C 1
ATOM 1321 O O . PRO A 1 162 ? -1.634 11.707 3.287 1.00 95.50 162 PRO A O 1
ATOM 1324 N N . MET A 1 163 ? -3.578 11.353 4.332 1.00 95.62 163 MET A N 1
ATOM 1325 C CA . MET A 1 163 ? -3.318 12.276 5.451 1.00 95.62 163 MET A CA 1
ATOM 1326 C C . MET A 1 163 ? -2.262 11.791 6.461 1.00 95.62 163 MET A C 1
ATOM 1328 O O . MET A 1 163 ? -1.731 12.597 7.223 1.00 95.62 163 MET A O 1
ATOM 1332 N N . ASN A 1 164 ? -1.928 10.504 6.470 1.00 96.12 164 ASN A N 1
ATOM 1333 C CA . ASN A 1 164 ? -0.815 9.914 7.218 1.00 96.12 164 ASN A CA 1
ATOM 1334 C C . ASN A 1 164 ? 0.443 9.736 6.364 1.00 96.12 164 ASN A C 1
ATOM 1336 O O . ASN A 1 164 ? 1.488 9.380 6.896 1.00 96.12 164 ASN A O 1
ATOM 1340 N N . LEU A 1 165 ? 0.373 10.038 5.071 1.00 93.31 165 LEU A N 1
ATOM 1341 C CA . LEU A 1 165 ? 1.499 9.983 4.153 1.00 93.31 165 LEU A CA 1
ATOM 1342 C C . LEU A 1 165 ? 2.096 11.377 3.941 1.00 93.31 165 LEU A C 1
ATOM 1344 O O . LEU A 1 165 ? 1.452 12.391 4.238 1.00 93.31 165 LEU A O 1
ATOM 1348 N N . PRO A 1 166 ? 3.316 11.463 3.383 1.00 89.06 166 PRO A N 1
ATOM 1349 C CA . PRO A 1 166 ? 3.879 12.735 2.958 1.00 89.06 166 PRO A CA 1
ATOM 1350 C C . PRO A 1 166 ? 2.898 13.573 2.121 1.00 89.06 166 PRO A C 1
ATOM 1352 O O . PRO A 1 166 ? 2.842 14.790 2.282 1.00 89.06 166 PRO A O 1
ATOM 1355 N N . ILE A 1 167 ? 2.085 12.938 1.275 1.00 86.50 167 ILE A N 1
ATOM 1356 C CA . ILE A 1 167 ? 1.235 13.595 0.277 1.00 86.50 167 ILE A CA 1
ATOM 1357 C C . ILE A 1 167 ? 0.138 14.499 0.855 1.00 86.50 167 ILE A C 1
ATOM 1359 O O . ILE A 1 167 ? -0.140 15.552 0.288 1.00 86.50 167 ILE A O 1
ATOM 1363 N N . GLY A 1 168 ? -0.423 14.150 2.017 1.00 81.94 168 GLY A N 1
ATOM 1364 C CA . GLY A 1 168 ? -1.375 14.987 2.759 1.00 81.94 168 GLY A CA 1
ATOM 1365 C C . GLY A 1 168 ? -0.731 15.866 3.841 1.00 81.94 168 GLY A C 1
ATOM 1366 O O . GLY A 1 168 ? -1.435 16.599 4.550 1.00 81.94 168 GLY A O 1
ATOM 1367 N N . ARG A 1 169 ? 0.598 15.792 4.010 1.00 83.88 169 ARG A N 1
ATOM 1368 C CA . ARG A 1 169 ? 1.328 16.464 5.099 1.00 83.88 169 ARG A CA 1
ATOM 1369 C C . ARG A 1 169 ? 2.318 17.515 4.616 1.00 83.88 169 ARG A C 1
ATOM 1371 O O . ARG A 1 169 ? 2.205 18.669 5.015 1.00 83.88 169 ARG A O 1
ATOM 1378 N N . PHE A 1 170 ? 3.292 17.130 3.797 1.00 78.31 170 PHE A N 1
ATOM 1379 C CA . PHE A 1 170 ? 4.439 17.988 3.472 1.00 78.31 170 PHE A CA 1
ATOM 1380 C C . PHE A 1 170 ? 5.106 17.706 2.124 1.00 78.31 170 PHE A C 1
ATOM 1382 O O . PHE A 1 170 ? 5.914 18.525 1.694 1.00 78.31 170 PHE A O 1
ATOM 1389 N N . LEU A 1 171 ? 4.742 16.627 1.416 1.00 67.19 171 LEU A N 1
ATOM 1390 C CA . LEU A 1 171 ? 5.199 16.326 0.047 1.00 67.19 171 LEU A CA 1
ATOM 1391 C C . LEU A 1 171 ? 4.656 17.320 -0.994 1.00 67.19 171 LEU A C 1
ATOM 1393 O O . LEU A 1 171 ? 4.764 17.141 -2.200 1.00 67.19 171 LEU A O 1
ATOM 1397 N N . GLY A 1 172 ? 4.105 18.416 -0.494 1.00 57.47 172 GLY A N 1
ATOM 1398 C CA . GLY A 1 172 ? 4.516 19.732 -0.913 1.00 57.47 172 GLY A CA 1
ATOM 1399 C C . GLY A 1 172 ? 3.356 20.692 -0.789 1.00 57.47 172 GLY A C 1
ATOM 1400 O O . GLY A 1 172 ? 2.225 20.357 -1.113 1.00 57.47 172 GLY A O 1
ATOM 1401 N N . LYS A 1 173 ? 3.678 21.963 -0.576 1.00 54.53 173 LYS A N 1
ATOM 1402 C CA . LYS A 1 173 ? 2.950 23.011 -1.303 1.00 54.53 173 LYS A CA 1
ATOM 1403 C C . LYS A 1 173 ? 2.905 22.734 -2.827 1.00 54.53 173 LYS A C 1
ATOM 1405 O O . LYS A 1 173 ? 2.133 23.373 -3.523 1.00 54.53 173 LYS A O 1
ATOM 1410 N N . GLY A 1 174 ? 3.685 21.761 -3.331 1.00 54.78 174 GLY A N 1
ATOM 1411 C CA . GLY A 1 174 ? 3.691 21.258 -4.701 1.00 54.78 174 GLY A CA 1
ATOM 1412 C C . GLY A 1 174 ? 4.118 22.340 -5.684 1.00 54.78 174 GLY A C 1
ATOM 1413 O O . GLY A 1 174 ? 4.157 23.519 -5.354 1.00 54.78 174 GLY A O 1
ATOM 1414 N N . MET A 1 175 ? 4.396 21.969 -6.928 1.00 57.84 175 MET A N 1
ATOM 1415 C CA . MET A 1 175 ? 4.470 22.977 -7.992 1.00 57.84 175 MET A CA 1
ATOM 1416 C C . MET A 1 175 ? 3.073 23.581 -8.271 1.00 57.84 175 MET A C 1
ATOM 1418 O O . MET A 1 175 ? 2.968 24.698 -8.771 1.00 57.84 175 MET A O 1
ATOM 1422 N N . HIS A 1 176 ? 2.002 22.868 -7.869 1.00 73.06 176 HIS A N 1
ATOM 1423 C CA . HIS A 1 176 ? 0.596 23.202 -8.135 1.00 73.06 176 HIS A CA 1
ATOM 1424 C C . HIS A 1 176 ? -0.382 22.961 -6.954 1.00 73.06 176 HIS A C 1
ATOM 1426 O O . HIS A 1 176 ? -1.579 22.780 -7.184 1.00 73.06 176 HIS A O 1
ATOM 1432 N N . GLY A 1 177 ? 0.076 22.925 -5.693 1.00 80.56 177 GLY A N 1
ATOM 1433 C CA . GLY A 1 177 ? -0.837 22.866 -4.533 1.00 80.56 177 GLY A CA 1
ATOM 1434 C C . GLY A 1 177 ? -1.556 21.528 -4.297 1.00 80.56 177 GLY A C 1
ATOM 1435 O O . GLY A 1 177 ? -2.653 21.520 -3.744 1.00 80.56 177 GLY A O 1
ATOM 1436 N N . HIS A 1 178 ? -0.989 20.388 -4.714 1.00 82.31 178 HIS A N 1
ATOM 1437 C CA . HIS A 1 178 ? -1.638 19.070 -4.572 1.00 82.31 178 HIS A CA 1
ATOM 1438 C C . HIS A 1 178 ? -1.988 18.717 -3.115 1.00 82.31 178 HIS A C 1
ATOM 1440 O O . HIS A 1 178 ? -3.128 18.341 -2.844 1.00 82.31 178 HIS A O 1
ATOM 1446 N N . CYS A 1 179 ? -1.058 18.909 -2.168 1.00 85.62 179 CYS A N 1
ATOM 1447 C CA . CYS A 1 179 ? -1.326 18.686 -0.741 1.00 85.62 179 CYS A CA 1
ATOM 1448 C C . CYS A 1 179 ? -2.482 19.565 -0.255 1.00 85.62 179 CYS A C 1
ATOM 1450 O O . CYS A 1 179 ? -3.372 19.079 0.434 1.00 85.62 179 CYS A O 1
ATOM 1452 N N . ASP A 1 180 ? -2.527 20.835 -0.666 1.00 88.38 180 ASP A N 1
ATOM 1453 C CA . ASP A 1 180 ? -3.600 21.748 -0.268 1.00 88.38 180 ASP A CA 1
ATOM 1454 C C . ASP A 1 180 ? -4.968 21.262 -0.772 1.00 88.38 180 ASP A C 1
ATOM 1456 O O . ASP A 1 180 ? -5.948 21.336 -0.030 1.00 88.38 180 ASP A O 1
ATOM 1460 N N . ARG A 1 181 ? -5.041 20.682 -1.982 1.00 89.06 181 ARG A N 1
ATOM 1461 C CA . ARG A 1 181 ? -6.274 20.063 -2.507 1.00 89.06 181 ARG A CA 1
ATOM 1462 C C . ARG A 1 181 ? -6.699 18.841 -1.693 1.00 89.06 181 ARG A C 1
ATOM 1464 O O . ARG A 1 181 ? -7.864 18.752 -1.302 1.00 89.06 181 ARG A O 1
ATOM 1471 N N . VAL A 1 182 ? -5.767 17.930 -1.402 1.00 92.25 182 VAL A N 1
ATOM 1472 C CA . VAL A 1 182 ? -6.029 16.736 -0.574 1.00 92.25 182 VAL A CA 1
ATOM 1473 C C . VAL A 1 182 ? -6.499 17.148 0.819 1.00 92.25 182 VAL A C 1
ATOM 1475 O O . VAL A 1 182 ? -7.515 16.658 1.310 1.00 92.25 182 VAL A O 1
ATOM 1478 N N . ARG A 1 183 ? -5.818 18.117 1.437 1.00 92.44 183 ARG A N 1
ATOM 1479 C CA . ARG A 1 183 ? -6.171 18.645 2.757 1.00 92.44 183 ARG A CA 1
ATOM 1480 C C . ARG A 1 183 ? -7.525 19.335 2.757 1.00 92.44 183 ARG A C 1
ATOM 1482 O O . ARG A 1 183 ? -8.313 19.081 3.659 1.00 92.44 183 ARG A O 1
ATOM 1489 N N . ALA A 1 184 ? -7.826 20.160 1.757 1.00 93.25 184 ALA A N 1
ATOM 1490 C CA . ALA A 1 184 ? -9.130 20.807 1.642 1.00 93.25 184 ALA A CA 1
ATOM 1491 C C . ALA A 1 184 ? -10.260 19.770 1.541 1.00 93.25 184 ALA A C 1
ATOM 1493 O O . ALA A 1 184 ? -11.275 19.895 2.227 1.00 93.25 184 ALA A O 1
ATOM 1494 N N . LYS A 1 185 ? -10.065 18.708 0.748 1.00 95.62 185 LYS A N 1
ATOM 1495 C CA . LYS A 1 185 ? -11.018 17.595 0.656 1.00 95.62 185 LYS A CA 1
ATOM 1496 C C . LYS A 1 185 ? -11.153 16.848 1.987 1.00 95.62 185 LYS A C 1
ATOM 1498 O O . LYS A 1 185 ? -12.273 16.596 2.426 1.00 95.62 185 LYS A O 1
ATOM 1503 N N . ALA A 1 186 ? -10.045 16.554 2.666 1.00 96.38 186 ALA A N 1
ATOM 1504 C CA . ALA A 1 186 ? -10.065 15.930 3.987 1.00 96.38 186 ALA A CA 1
ATOM 1505 C C . ALA A 1 186 ? -10.806 16.805 5.014 1.00 96.38 186 ALA A C 1
ATOM 1507 O O . ALA A 1 186 ? -11.637 16.316 5.772 1.00 96.38 186 ALA A O 1
ATOM 1508 N N . GLU A 1 187 ? -10.572 18.116 5.019 1.00 96.56 187 GLU A N 1
ATOM 1509 C CA . GLU A 1 187 ? -11.281 19.050 5.894 1.00 96.56 187 GLU A CA 1
ATOM 1510 C C . GLU A 1 187 ? -12.795 19.049 5.620 1.00 96.56 187 GLU A C 1
ATOM 1512 O O . GLU A 1 187 ? -13.576 19.104 6.565 1.00 96.56 187 GLU A O 1
ATOM 1517 N N . GLN A 1 188 ? -13.240 18.905 4.369 1.00 97.56 188 GLN A N 1
ATOM 1518 C CA . GLN A 1 188 ? -14.670 18.747 4.067 1.00 97.56 188 GLN A CA 1
ATOM 1519 C C . GLN A 1 188 ? -15.247 17.441 4.635 1.00 97.56 188 GLN A C 1
ATOM 1521 O O . GLN A 1 188 ? -16.345 17.448 5.186 1.00 97.56 188 GLN A O 1
ATOM 1526 N N . LEU A 1 189 ? -14.512 16.331 4.524 1.00 97.25 189 LEU A N 1
ATOM 1527 C CA . LEU A 1 189 ? -14.984 15.000 4.924 1.00 97.25 189 LEU A CA 1
ATOM 1528 C C . LEU A 1 189 ? -14.943 14.766 6.438 1.00 97.25 189 LEU A C 1
ATOM 1530 O O . LEU A 1 189 ? -15.816 14.098 6.988 1.00 97.25 189 LEU A O 1
ATOM 1534 N N . PHE A 1 190 ? -13.945 15.324 7.121 1.00 97.19 190 PHE A N 1
ATOM 1535 C CA . PHE A 1 190 ? -13.673 15.020 8.525 1.00 97.19 190 PHE A CA 1
ATOM 1536 C C . PHE A 1 190 ? -14.074 16.143 9.486 1.00 97.19 190 PHE A C 1
ATOM 1538 O O . PHE A 1 190 ? -13.726 16.078 10.657 1.00 97.19 190 PHE A O 1
ATOM 1545 N N . GLY A 1 191 ? -14.825 17.160 9.052 1.00 96.50 191 GLY A N 1
ATOM 1546 C CA . GLY A 1 191 ? -15.313 18.219 9.950 1.00 96.50 191 GLY A CA 1
ATOM 1547 C C . GLY A 1 191 ? -14.273 19.308 10.241 1.00 96.50 191 GLY A C 1
ATOM 1548 O O . GLY A 1 191 ? -14.107 19.763 11.376 1.00 96.50 191 GLY A O 1
ATOM 1549 N N . GLY A 1 192 ? -13.556 19.726 9.204 1.00 97.06 192 GLY A N 1
ATOM 1550 C CA . GLY A 1 192 ? -12.559 20.787 9.216 1.00 97.06 192 GLY A CA 1
ATOM 1551 C C . GLY A 1 192 ? -11.215 20.367 9.809 1.00 97.06 192 GLY A C 1
ATOM 1552 O O . GLY A 1 192 ? -10.969 19.206 10.143 1.00 97.06 192 GLY A O 1
ATOM 1553 N N . LYS A 1 193 ? -10.336 21.356 10.003 1.00 95.25 193 LYS A N 1
ATOM 1554 C CA . LYS A 1 193 ? -8.971 21.173 10.535 1.00 95.25 193 LYS A CA 1
ATOM 1555 C C . LYS A 1 193 ? -8.915 20.369 11.831 1.00 95.25 193 LYS A C 1
ATOM 1557 O O . LYS A 1 193 ? -8.034 19.532 11.994 1.00 95.25 193 LYS A O 1
ATOM 1562 N N . LYS A 1 194 ? -9.853 20.616 12.754 1.00 96.88 194 LYS A N 1
ATOM 1563 C CA . LYS A 1 194 ? -9.894 19.927 14.054 1.00 96.88 194 LYS A CA 1
ATOM 1564 C C . LYS A 1 194 ? -10.194 18.440 13.903 1.00 96.88 194 LYS A C 1
ATOM 1566 O O . LYS A 1 194 ? -9.589 17.633 14.601 1.00 96.88 194 LYS A O 1
ATOM 1571 N N . GLY A 1 195 ? -11.114 18.074 13.015 1.00 97.44 195 GLY A N 1
ATOM 1572 C CA . GLY A 1 195 ? -11.454 16.674 12.814 1.00 97.44 195 GLY A CA 1
ATOM 1573 C C . GLY A 1 195 ? -10.398 15.916 12.012 1.00 97.44 195 GLY A C 1
ATOM 1574 O O . GLY A 1 195 ? -10.066 14.795 12.386 1.00 97.44 195 GLY A O 1
ATOM 1575 N N . VAL A 1 196 ? -9.755 16.565 11.033 1.00 96.00 196 VAL A N 1
ATOM 1576 C CA . VAL A 1 196 ? -8.548 16.026 10.378 1.00 96.00 196 VAL A CA 1
ATOM 1577 C C . VAL A 1 196 ? -7.437 15.777 11.399 1.00 96.00 196 VAL A C 1
ATOM 1579 O O . VAL A 1 196 ? -6.911 14.673 11.451 1.00 96.00 196 VAL A O 1
ATOM 1582 N N . ALA A 1 197 ? -7.120 16.751 12.259 1.00 95.25 197 ALA A N 1
ATOM 1583 C CA . ALA A 1 197 ? -6.086 16.592 13.287 1.00 95.25 197 ALA A CA 1
ATOM 1584 C C . ALA A 1 197 ? -6.426 15.505 14.323 1.00 95.25 197 ALA A C 1
ATOM 1586 O O . ALA A 1 197 ? -5.529 14.869 14.867 1.00 95.25 197 ALA A O 1
ATOM 1587 N N . LYS A 1 198 ? -7.719 15.282 14.594 1.00 96.44 198 LYS A N 1
ATOM 1588 C CA . LYS A 1 198 ? -8.183 14.201 15.472 1.00 96.44 198 LYS A CA 1
ATOM 1589 C C . LYS A 1 198 ? -8.040 12.824 14.818 1.00 96.44 198 LYS A C 1
ATOM 1591 O O . LYS A 1 198 ? -7.644 11.886 15.498 1.00 96.44 198 LYS A O 1
ATOM 1596 N N . MET A 1 199 ? -8.404 12.695 13.541 1.00 96.75 199 MET A N 1
ATOM 1597 C CA . MET A 1 199 ? -8.370 11.423 12.808 1.00 96.75 199 MET A CA 1
ATOM 1598 C C . MET A 1 199 ? -6.945 11.030 12.393 1.00 96.75 199 MET A C 1
ATOM 1600 O O . MET A 1 199 ? -6.577 9.861 12.448 1.00 96.75 199 MET A O 1
ATOM 1604 N N . PHE A 1 200 ? -6.138 12.019 12.012 1.00 96.38 200 PHE A N 1
ATOM 1605 C CA . PHE A 1 200 ? -4.790 11.855 11.470 1.00 96.38 200 PHE A CA 1
ATOM 1606 C C . PHE A 1 200 ? -3.788 12.705 12.270 1.00 96.38 200 PHE A C 1
ATOM 1608 O O . PHE A 1 200 ? -3.217 13.660 11.733 1.00 96.38 200 PHE A O 1
ATOM 1615 N N . PRO A 1 201 ? -3.597 12.422 13.573 1.00 95.38 201 PRO A N 1
ATOM 1616 C CA . PRO A 1 201 ? -2.649 13.163 14.400 1.00 95.38 201 PRO A CA 1
ATOM 1617 C C . PRO A 1 201 ? -1.213 12.952 13.909 1.00 95.38 201 PRO A C 1
ATOM 1619 O O . PRO A 1 201 ? -0.916 11.989 13.202 1.00 95.38 201 PRO A O 1
ATOM 1622 N N . ASP A 1 202 ? -0.280 13.814 14.309 1.00 92.44 202 ASP A N 1
ATOM 1623 C CA . ASP A 1 202 ? 1.122 13.696 13.877 1.00 92.44 202 ASP A CA 1
ATOM 1624 C C . ASP A 1 202 ? 1.804 12.403 14.323 1.00 92.44 202 ASP A C 1
ATOM 1626 O O . ASP A 1 202 ? 2.627 11.856 13.594 1.00 92.44 202 ASP A O 1
ATOM 1630 N N . SER A 1 203 ? 1.377 11.844 15.455 1.00 94.12 203 SER A N 1
ATOM 1631 C CA . SER A 1 203 ? 1.818 10.532 15.930 1.00 94.12 203 SER A CA 1
ATOM 1632 C C . SER A 1 203 ? 1.383 9.360 15.041 1.00 94.12 203 SER A C 1
ATOM 1634 O O . SER A 1 203 ? 1.900 8.263 15.212 1.00 94.12 203 SER A O 1
ATOM 1636 N N . ALA A 1 204 ? 0.444 9.570 14.114 1.00 95.25 204 ALA A N 1
ATOM 1637 C CA . ALA A 1 204 ? -0.025 8.568 13.158 1.00 95.25 204 ALA A CA 1
ATOM 1638 C C . ALA A 1 204 ? 0.631 8.714 11.772 1.00 95.25 204 ALA A C 1
ATOM 1640 O O . ALA A 1 204 ? 0.129 8.176 10.789 1.00 95.25 204 ALA A O 1
ATOM 1641 N N . TYR A 1 205 ? 1.730 9.464 11.652 1.00 96.00 205 TYR A N 1
ATOM 1642 C CA . TYR A 1 205 ? 2.490 9.513 10.406 1.00 96.00 205 TYR A CA 1
ATOM 1643 C C . TYR A 1 205 ? 3.001 8.114 10.023 1.00 96.00 205 TYR A C 1
ATOM 1645 O O . TYR A 1 205 ? 3.639 7.447 10.837 1.00 96.00 205 TYR A O 1
ATOM 1653 N N . GLN A 1 206 ? 2.704 7.681 8.792 1.00 95.75 206 GLN A N 1
ATOM 1654 C CA . GLN A 1 206 ? 2.970 6.330 8.280 1.00 95.75 206 GLN A CA 1
ATOM 1655 C C . GLN A 1 206 ? 2.545 5.247 9.288 1.00 95.75 206 GLN A C 1
ATOM 1657 O O . GLN A 1 206 ? 3.345 4.417 9.721 1.00 95.75 206 GLN A O 1
ATOM 1662 N N . LEU A 1 207 ? 1.288 5.342 9.737 1.00 97.50 207 LEU A N 1
ATOM 1663 C CA . LEU A 1 207 ? 0.721 4.582 10.845 1.00 97.50 207 LEU A CA 1
ATOM 1664 C C . LEU A 1 207 ? 0.873 3.078 10.655 1.00 97.50 207 LEU A C 1
ATOM 1666 O O . LEU A 1 207 ? 1.322 2.404 11.580 1.00 97.50 207 LEU A O 1
ATOM 1670 N N . THR A 1 208 ? 0.480 2.543 9.497 1.00 97.69 208 THR A N 1
ATOM 1671 C CA . THR A 1 208 ? 0.521 1.091 9.286 1.00 97.69 208 THR A CA 1
ATOM 1672 C C . THR A 1 208 ? 1.954 0.593 9.273 1.00 97.69 208 THR A C 1
ATOM 1674 O O . THR A 1 208 ? 2.249 -0.395 9.932 1.00 97.69 208 THR A O 1
ATOM 1677 N N . HIS A 1 209 ? 2.866 1.320 8.636 1.00 97.25 209 HIS A N 1
ATOM 1678 C CA . HIS A 1 209 ? 4.271 0.940 8.589 1.00 97.25 209 HIS A CA 1
ATOM 1679 C C . HIS A 1 209 ? 4.923 0.982 9.981 1.00 97.25 209 HIS A C 1
ATOM 1681 O O . HIS A 1 209 ? 5.450 -0.019 10.466 1.00 97.25 209 HIS A O 1
ATOM 1687 N N . ASN A 1 210 ? 4.828 2.126 10.669 1.00 97.56 210 ASN A N 1
ATOM 1688 C CA . ASN A 1 210 ? 5.488 2.348 11.958 1.00 97.56 210 ASN A CA 1
ATOM 1689 C C . ASN A 1 210 ? 4.908 1.482 13.083 1.00 97.56 210 ASN A C 1
ATOM 1691 O O . ASN A 1 210 ? 5.639 1.100 13.996 1.00 97.56 210 ASN A O 1
ATOM 1695 N N . ALA A 1 211 ? 3.607 1.181 13.044 1.00 97.94 211 ALA A N 1
ATOM 1696 C CA . ALA A 1 211 ? 2.947 0.442 14.114 1.00 97.94 211 ALA A CA 1
ATOM 1697 C C . ALA A 1 211 ? 2.855 -1.071 13.868 1.00 97.94 211 ALA A C 1
ATOM 1699 O O . ALA A 1 211 ? 2.685 -1.811 14.834 1.00 97.94 211 ALA A O 1
ATOM 1700 N N . LEU A 1 212 ? 2.944 -1.550 12.620 1.00 98.44 212 LEU A N 1
ATOM 1701 C CA . LEU A 1 212 ? 2.796 -2.978 12.304 1.00 98.44 212 LEU A CA 1
ATOM 1702 C C . LEU A 1 212 ? 4.125 -3.685 12.021 1.00 98.44 212 LEU A C 1
ATOM 1704 O O . LEU A 1 212 ? 4.291 -4.836 12.428 1.00 98.44 212 LEU A O 1
ATOM 1708 N N . PHE A 1 213 ? 5.095 -3.021 11.386 1.00 98.31 213 PHE A N 1
ATOM 1709 C CA . PHE A 1 213 ? 6.350 -3.674 10.986 1.00 98.31 213 PHE A CA 1
ATOM 1710 C C . PHE A 1 213 ? 7.218 -4.144 12.160 1.00 98.31 213 PHE A C 1
ATOM 1712 O O . PHE A 1 213 ? 7.812 -5.215 12.038 1.00 98.31 213 PHE A O 1
ATOM 1719 N N . PRO A 1 214 ? 7.250 -3.467 13.329 1.00 98.12 214 PRO A N 1
ATOM 1720 C CA . PRO A 1 214 ? 7.902 -4.012 14.526 1.00 98.12 214 PRO A CA 1
ATOM 1721 C C . PRO A 1 214 ? 7.326 -5.352 15.018 1.00 98.12 214 PRO A C 1
ATOM 1723 O O . PRO A 1 214 ? 7.919 -5.994 15.882 1.00 98.12 214 PRO A O 1
ATOM 1726 N N . HIS A 1 215 ? 6.168 -5.763 14.498 1.00 98.06 215 HIS A N 1
ATOM 1727 C CA . HIS A 1 215 ? 5.465 -6.992 14.856 1.00 98.06 215 HIS A CA 1
ATOM 1728 C C . HIS A 1 215 ? 5.352 -7.980 13.688 1.00 98.06 215 HIS A C 1
ATOM 1730 O O . HIS A 1 215 ? 4.523 -8.888 13.751 1.00 98.06 215 HIS A O 1
ATOM 1736 N N . ASP A 1 216 ? 6.156 -7.809 12.631 1.00 97.88 216 ASP A N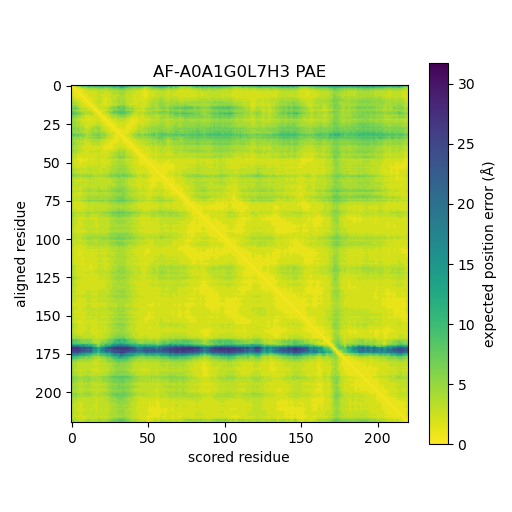 1
ATOM 1737 C CA . ASP A 1 216 ? 6.132 -8.655 11.432 1.00 97.88 216 ASP A CA 1
ATOM 1738 C C . ASP A 1 216 ? 4.728 -8.739 10.779 1.00 97.88 216 ASP A C 1
ATOM 1740 O O . ASP A 1 216 ? 4.349 -9.765 10.208 1.00 97.88 216 ASP A O 1
ATOM 1744 N N . CYS A 1 217 ? 3.940 -7.662 10.884 1.00 98.38 217 CYS A N 1
ATOM 1745 C CA . CYS A 1 217 ? 2.666 -7.492 10.188 1.00 98.38 217 CYS A CA 1
ATOM 1746 C C . CYS A 1 217 ? 2.893 -6.563 8.987 1.00 98.38 217 CYS A C 1
ATOM 1748 O O . CYS A 1 217 ? 2.911 -5.340 9.103 1.00 98.38 217 CYS A O 1
ATOM 1750 N N . MET A 1 218 ? 3.157 -7.176 7.841 1.00 97.12 218 MET A N 1
ATOM 1751 C CA . MET A 1 218 ? 3.557 -6.547 6.585 1.00 97.12 218 MET A CA 1
ATOM 1752 C C . MET A 1 218 ? 2.359 -6.317 5.673 1.00 97.12 218 MET A C 1
ATOM 1754 O O . MET A 1 218 ? 1.293 -6.905 5.883 1.00 97.12 218 MET A O 1
ATOM 1758 N N . HIS A 1 219 ? 2.550 -5.512 4.629 1.00 96.06 219 HIS A N 1
ATOM 1759 C CA . HIS A 1 219 ? 1.498 -5.257 3.658 1.00 96.06 219 HIS A CA 1
ATOM 1760 C C . HIS A 1 219 ? 1.922 -5.313 2.191 1.00 96.06 219 HIS A C 1
ATOM 1762 O O . HIS A 1 219 ? 3.094 -5.125 1.862 1.00 96.06 219 HIS A O 1
ATOM 1768 N N . ILE A 1 220 ? 0.911 -5.597 1.364 1.00 93.38 220 ILE A N 1
ATOM 1769 C CA . ILE A 1 220 ? 0.883 -5.622 -0.103 1.00 93.38 220 ILE A CA 1
ATOM 1770 C C . ILE A 1 220 ? 0.116 -4.404 -0.623 1.00 93.38 220 ILE A C 1
ATOM 1772 O O . ILE A 1 220 ? -0.982 -4.132 -0.072 1.00 93.38 220 ILE A O 1
#

pLDDT: mean 94.68, std 6.86, range [54.53, 98.75]